Protein 8G3K (pdb70)

Organism: Pyrococcus horikoshii (strain ATCC 700860 / DSM 12428 / JCM 9974 / NBRC 100139 / OT-3) (NCBI:txid70601)

Solvent-accessible surface area: 14200 Å² total; per-residue (Å²): 101,99,31,9,102,88,0,34,31,6,0,71,74,0,25,69,79,0,12,78,2,38,127,94,23,85,141,91,14,63,27,11,0,65,73,0,34,84,0,0,168,82,0,42,30,30,0,42,28,108,32,187,101,157,15,10,37,10,57,47,0,84,54,0,5,35,18,25,93,98,7,52,160,102,207,98,32,57,28,106,30,0,32,47,1,6,65,1,50,65,10,0,132,80,0,46,141,64,0,39,66,0,9,166,107,69,36,46,6,15,38,0,8,0,0,0,19,8,0,10,113,0,0,74,13,0,0,56,5,19,37,76,87,132,137,182,104,44,42,102,95,0,65,40,4,4,92,65,0,12,71,53,0,18,117,1,38,116,40,9,153,37,94,47,0,79,93,2,0,124,93,1,33,63,13,0,126,21,1,2,58,4,6,65,55,49,24,192,37,128,48,5,62,44,107,19,0,18,57,1,0,59,25,0,7,102,3,58,85,78,26,43,203,59,146,152,198,50,127,86,15,88,19,78,3,0,34,3,1,18,92,0,61,58,7,0,116,69,0,8,127,77,0,72,54,0,34,123,135,53,151,29,60,58,37,0,23,7,0,0,39,1,0,3,29,0,0,39,12,0,0,21,0,1,30,71,48,41,103,85,78,91,165,155,200

Foldseek 3Di:
DVLLVVLLVLLVVLLVLLVVLLVVDDPVVNVVSVVVSVLSVQLNVCSNVLNPRHHDDVVLLVVLVVLLVVLVVDVQPPDVSSNSLLVSLVSLVVSLVSLVVSCVVRVPQPVVNSNSVSSSSSSNSVSVRVNRVVVD/DLLVVLLVLLVVLLVLLVVLLVVDDDDVSNVLSVVVSVVSVQLNVCSVVVNPDRHQDVVLLVVLVVLLVVLCVVLDDDDPPDDQDQDPSLNSLVVSLVSLVVSLVSVVVVVVPDPHDVSSNSNSVSSSSSSNSSSSSVNVVVVVVVVVD

Radius of gyration: 20.33 Å; Cα contacts (8 Å, |Δi|>4): 344; chains: 2; bounding box: 38×54×57 Å

Structure (mmCIF, N/CA/C/O backbone):
data_8G3K
#
_entry.id   8G3K
#
_cell.length_a   1.00
_cell.length_b   1.00
_cell.length_c   1.00
_cell.angle_alpha   90.00
_cell.angle_beta   90.00
_cell.angle_gamma   90.00
#
_symmetry.space_group_name_H-M   'P 1'
#
loop_
_entity.id
_entity.type
_entity.pdbx_description
1 polymer 'Cob_adeno_trans domain-containing protein'
2 polymer 'Cryo-EM imaging scaffold subunit B with DARPin - RCG-33'
#
loop_
_atom_site.group_PDB
_atom_site.id
_atom_site.type_symbol
_atom_site.label_atom_id
_atom_site.label_alt_id
_atom_site.label_comp_id
_atom_site.label_asym_id
_atom_site.label_entity_id
_atom_site.label_seq_id
_atom_site.pdbx_PDB_ins_code
_atom_site.Cartn_x
_atom_site.Cartn_y
_atom_site.Cartn_z
_atom_site.occupancy
_atom_site.B_iso_or_equiv
_atom_site.auth_seq_id
_atom_site.auth_comp_id
_atom_site.auth_asym_id
_atom_site.auth_atom_id
_atom_site.pdbx_PDB_model_num
ATOM 1 N N . ASP A 1 24 ? 132.91865 121.53300 159.99999 1.000 52.08546 24 ASP A N 1
ATOM 2 C CA . ASP A 1 24 ? 132.22231 120.25202 160.00004 1.000 50.14804 24 ASP A CA 1
ATOM 3 C C . ASP A 1 24 ? 133.14105 119.12659 159.53368 1.000 46.79369 24 ASP A C 1
ATOM 4 O O . ASP A 1 24 ? 133.08951 118.01696 160.06073 1.000 45.96366 24 ASP A O 1
ATOM 9 N N . ASP A 1 25 ? 133.97552 119.42108 158.53647 1.000 46.35268 25 ASP A N 1
ATOM 10 C CA . ASP A 1 25 ? 134.93020 118.42649 158.04949 1.000 44.95960 25 ASP A CA 1
ATOM 11 C C . ASP A 1 25 ? 135.91447 117.97448 159.12191 1.000 47.21549 25 ASP A C 1
ATOM 12 O O . ASP A 1 25 ? 136.13899 116.75679 159.24214 1.000 42.96467 25 ASP A O 1
ATOM 17 N N . PRO A 1 26 ? 136.54758 118.86162 159.90582 1.000 44.83547 26 PRO A N 1
ATOM 18 C CA . PRO A 1 26 ? 137.39215 118.36034 161.00385 1.000 42.03106 26 PRO A CA 1
ATOM 19 C C . PRO A 1 26 ? 136.62669 117.51027 162.00026 1.000 39.33735 26 PRO A C 1
ATOM 20 O O . PRO A 1 26 ? 137.16590 116.51796 162.50255 1.000 36.12429 26 PRO A O 1
ATOM 24 N N . ILE A 1 27 ? 135.37291 117.86636 162.28814 1.000 37.85384 27 ILE A N 1
ATOM 25 C CA . ILE A 1 27 ? 134.56132 117.07329 163.20824 1.000 36.10930 27 ILE A CA 1
ATOM 26 C C . ILE A 1 27 ? 134.34337 115.67392 162.64802 1.000 38.14748 27 ILE A C 1
ATOM 27 O O . ILE A 1 27 ? 134.48688 114.66995 163.35695 1.000 38.42632 27 ILE A O 1
ATOM 32 N N . ILE A 1 28 ? 133.99992 115.59009 161.36062 1.000 39.19426 28 ILE A N 1
ATOM 33 C CA . ILE A 1 28 ? 133.75927 114.29554 160.73007 1.000 39.36158 28 ILE A CA 1
ATOM 34 C C . ILE A 1 28 ? 135.03016 113.45779 160.72547 1.000 36.68168 28 ILE A C 1
ATOM 35 O O . ILE A 1 28 ? 135.00006 112.25911 161.02665 1.000 36.38208 28 ILE A O 1
ATOM 40 N N . GLU A 1 29 ? 136.16541 114.07042 160.37994 1.000 34.54348 29 GLU A N 1
ATOM 41 C CA . GLU A 1 29 ? 137.41910 113.32403 160.34058 1.000 34.95412 29 GLU A CA 1
ATOM 42 C C . GLU A 1 29 ? 137.81847 112.83133 161.72621 1.000 35.14476 29 GLU A C 1
ATOM 43 O O . GLU A 1 29 ? 138.24748 111.68166 161.88314 1.000 38.79632 29 GLU A O 1
ATOM 49 N N . ALA A 1 30 ? 137.67986 113.68266 162.74590 1.000 29.84650 30 ALA A N 1
ATOM 50 C CA . ALA A 1 30 ? 138.01794 113.26776 164.10206 1.000 26.98387 30 ALA A CA 1
ATOM 51 C C . ALA A 1 30 ? 137.11147 112.14123 164.57877 1.000 27.12055 30 ALA A C 1
ATOM 52 O O . ALA A 1 30 ? 137.58472 111.16783 165.17584 1.000 32.48440 30 ALA A O 1
ATOM 54 N N . ASN A 1 31 ? 135.80513 112.25016 164.32078 1.000 26.75810 31 ASN A N 1
ATOM 55 C CA . ASN A 1 31 ? 134.88515 111.19962 164.74360 1.000 23.88994 31 ASN A CA 1
ATOM 56 C C . ASN A 1 31 ? 135.15766 109.89389 164.00887 1.000 30.51663 31 ASN A C 1
ATOM 57 O O . ASN A 1 31 ? 135.08763 108.81627 164.60831 1.000 27.26536 31 ASN A O 1
ATOM 62 N N . GLY A 1 32 ? 135.47846 109.96671 162.71543 1.000 25.56021 32 GLY A N 1
ATOM 63 C CA . GLY A 1 32 ? 135.82298 108.75987 161.98320 1.000 16.01579 32 GLY A CA 1
ATOM 64 C C . GLY A 1 32 ? 137.09085 108.10742 162.49792 1.000 22.72281 32 GLY A C 1
ATOM 65 O O . GLY A 1 32 ? 137.15854 106.88380 162.63760 1.000 31.36553 32 GLY A O 1
ATOM 66 N N . THR A 1 33 ? 138.11220 108.91508 162.79285 1.000 26.36047 33 THR A N 1
ATOM 67 C CA . THR A 1 33 ? 139.35223 108.36553 163.32949 1.000 23.50800 33 THR A CA 1
ATOM 68 C C . THR A 1 33 ? 139.13259 107.74901 164.70602 1.000 20.88780 33 THR A C 1
ATOM 69 O O . THR A 1 33 ? 139.70509 106.70056 165.01946 1.000 19.99130 33 THR A O 1
ATOM 73 N N . LEU A 1 34 ? 138.30462 108.38132 165.54039 1.000 17.73212 34 LEU A N 1
ATOM 74 C CA . LEU A 1 34 ? 137.99903 107.81334 166.85006 1.000 17.81156 34 LEU A CA 1
ATOM 75 C C . LEU A 1 34 ? 137.19662 106.52292 166.72396 1.000 11.28702 34 LEU A C 1
ATOM 76 O O . LEU A 1 34 ? 137.38720 105.58845 167.51029 1.000 23.50379 34 LEU A O 1
ATOM 81 N N . ASP A 1 35 ? 136.28786 106.45640 165.74791 1.000 19.79443 35 ASP A N 1
ATOM 82 C CA . ASP A 1 35 ? 135.56216 105.21675 165.49164 1.000 23.92184 35 ASP A CA 1
ATOM 83 C C . ASP A 1 35 ? 136.51230 104.10716 165.05736 1.000 19.40568 35 ASP A C 1
ATOM 84 O O . ASP A 1 35 ? 136.39260 102.96192 165.50842 1.000 21.88354 35 ASP A O 1
ATOM 89 N N . GLU A 1 36 ? 137.46959 104.43217 164.18637 1.000 9.38298 36 GLU A N 1
ATOM 90 C CA . GLU A 1 36 ? 138.48241 103.45411 163.80137 1.000 16.86069 36 GLU A CA 1
ATOM 91 C C . GLU A 1 36 ? 139.29689 103.00439 165.00793 1.000 27.37245 36 GLU A C 1
ATOM 92 O O . GLU A 1 36 ? 139.58737 101.81180 165.16335 1.000 28.98258 36 GLU A O 1
ATOM 98 N N . LEU A 1 37 ? 139.67317 103.94979 165.87224 1.000 15.54159 37 LEU A N 1
ATOM 99 C CA . LEU A 1 37 ? 140.46349 103.61860 167.05273 1.000 11.64424 37 LEU A CA 1
ATOM 100 C C . LEU A 1 37 ? 139.70145 102.68434 167.98267 1.000 18.16394 37 LEU A C 1
ATOM 101 O O . LEU A 1 37 ? 140.25367 101.69358 168.47295 1.000 23.95297 37 LEU A O 1
ATOM 106 N N . THR A 1 38 ? 138.42293 102.97657 168.23065 1.000 21.05251 38 THR A N 1
ATOM 107 C CA . THR A 1 38 ? 137.65874 102.12285 169.13298 1.000 19.73790 38 THR A CA 1
ATOM 108 C C . THR A 1 38 ? 137.36877 100.76292 168.50549 1.000 22.85453 38 THR A C 1
ATOM 109 O O . THR A 1 38 ? 137.34583 99.75452 169.21693 1.000 17.96041 38 THR A O 1
ATOM 113 N N . SER A 1 39 ? 137.18768 100.69981 167.18181 1.000 12.61601 39 SER A N 1
ATOM 114 C CA . SER A 1 39 ? 137.02704 99.40329 166.52855 1.000 23.53125 39 SER A CA 1
ATOM 115 C C . SER A 1 39 ? 138.29563 98.56360 166.63774 1.000 19.89888 39 SER A C 1
ATOM 116 O O . SER A 1 39 ? 138.23021 97.35988 166.91794 1.000 26.38067 39 SER A O 1
ATOM 119 N N . PHE A 1 40 ? 139.46138 99.17919 166.42838 1.000 14.85199 40 PHE A N 1
ATOM 120 C CA . PHE A 1 40 ? 140.70957 98.42939 166.52977 1.000 12.82032 40 PHE A CA 1
ATOM 121 C C . PHE A 1 40 ? 140.99653 98.01453 167.96835 1.000 19.65256 40 PHE A C 1
ATOM 122 O O . PHE A 1 40 ? 141.54082 96.93181 168.20743 1.000 29.55502 40 PHE A O 1
ATOM 130 N N . ILE A 1 41 ? 140.63469 98.85451 168.94068 1.000 24.48014 41 ILE A N 1
ATOM 131 C CA . ILE A 1 41 ? 140.77270 98.46391 170.34100 1.000 18.30117 41 ILE A CA 1
ATOM 132 C C . ILE A 1 41 ? 139.83985 97.30246 170.66731 1.000 22.14428 41 ILE A C 1
ATOM 133 O O . ILE A 1 41 ? 140.20974 96.37953 171.40305 1.000 27.33923 41 ILE A O 1
ATOM 138 N N . GLY A 1 42 ? 138.61414 97.33183 170.13829 1.000 21.14938 42 GLY A N 1
ATOM 139 C CA . GLY A 1 42 ? 137.71142 96.21057 170.32476 1.000 15.02340 42 GLY A CA 1
ATOM 140 C C . GLY A 1 42 ? 138.22974 94.93128 169.70353 1.000 24.13145 42 GLY A C 1
ATOM 141 O O . GLY A 1 42 ? 138.00002 93.84187 170.23192 1.000 35.62534 42 GLY A O 1
ATOM 142 N N . GLU A 1 43 ? 138.91933 95.04090 168.56794 1.000 28.22982 43 GLU A N 1
ATOM 143 C CA . GLU A 1 43 ? 139.56554 93.86744 167.98804 1.000 26.74243 43 GLU A CA 1
ATOM 144 C C . GLU A 1 43 ? 140.71259 93.37373 168.86421 1.000 25.83988 43 GLU A C 1
ATOM 145 O O . GLU A 1 43 ? 140.85378 92.16681 169.09108 1.000 35.97928 43 GLU A O 1
ATOM 151 N N . ALA A 1 44 ? 141.53832 94.29274 169.36735 1.000 22.11160 44 ALA A N 1
ATOM 152 C CA . ALA A 1 44 ? 142.73848 93.92468 170.10841 1.000 19.99498 44 ALA A CA 1
ATOM 153 C C . ALA A 1 44 ? 142.45037 93.42700 171.51863 1.000 28.92139 44 ALA A C 1
ATOM 154 O O . ALA A 1 44 ? 143.28142 92.70975 172.08499 1.000 31.25576 44 ALA A O 1
ATOM 156 N N . LYS A 1 45 ? 141.30644 93.79049 172.10124 1.000 28.50164 45 LYS A N 1
ATOM 157 C CA . LYS A 1 45 ? 141.00839 93.37274 173.46673 1.000 24.38665 45 LYS A CA 1
ATOM 158 C C . LYS A 1 45 ? 140.76830 91.87427 173.59182 1.000 29.29163 45 LYS A C 1
ATOM 159 O O . LYS A 1 45 ? 140.79163 91.35425 174.71203 1.000 36.77809 45 LYS A O 1
ATOM 165 N N . HIS A 1 46 ? 140.54649 91.17161 172.48366 1.000 30.78561 46 HIS A N 1
ATOM 166 C CA . HIS A 1 46 ? 140.32928 89.73205 172.51736 1.000 27.29743 46 HIS A CA 1
ATOM 167 C C . HIS A 1 46 ? 141.62826 88.93921 172.54827 1.000 26.66044 46 HIS A C 1
ATOM 168 O O . HIS A 1 46 ? 141.58136 87.70547 172.58446 1.000 35.27153 46 HIS A O 1
ATOM 175 N N . TYR A 1 47 ? 142.77724 89.61104 172.53312 1.000 25.95457 47 TYR A N 1
ATOM 176 C CA . TYR A 1 47 ? 144.07279 88.95338 172.60183 1.000 26.90759 47 TYR A CA 1
ATOM 177 C C . TYR A 1 47 ? 144.79211 89.19553 173.92098 1.000 27.29943 47 TYR A C 1
ATOM 178 O O . TYR A 1 47 ? 145.87275 88.63756 174.13210 1.000 36.23871 47 TYR A O 1
ATOM 187 N N . VAL A 1 48 ? 144.22122 89.99477 174.81565 1.000 35.94895 48 VAL A N 1
ATOM 188 C CA . VAL A 1 48 ? 144.85821 90.33718 176.07696 1.000 35.36786 48 VAL A CA 1
ATOM 189 C C . VAL A 1 48 ? 144.12566 89.62635 177.21230 1.000 35.26172 48 VAL A C 1
ATOM 190 O O . VAL A 1 48 ? 143.08422 88.99995 177.01731 1.000 33.40460 48 VAL A O 1
ATOM 194 N N . ASP A 1 49 ? 144.68917 89.72780 178.41465 1.000 38.60051 49 ASP A N 1
ATOM 195 C CA . ASP A 1 49 ? 144.10187 89.09428 179.58495 1.000 38.51951 49 ASP A CA 1
ATOM 196 C C . ASP A 1 49 ? 142.90399 89.90354 180.08238 1.000 42.61014 49 ASP A C 1
ATOM 197 O O . ASP A 1 49 ? 142.53604 90.93560 179.51546 1.000 42.10030 49 ASP A O 1
ATOM 202 N N . GLU A 1 50 ? 142.28950 89.42511 181.16809 1.000 45.01830 50 GLU A N 1
ATOM 203 C CA . GLU A 1 50 ? 141.05610 90.03452 181.65922 1.000 46.99589 50 GLU A CA 1
ATOM 204 C C . GLU A 1 50 ? 141.28049 91.46581 182.13379 1.000 44.72706 50 GLU A C 1
ATOM 205 O O . GLU A 1 50 ? 140.44657 92.34475 181.88658 1.000 44.92910 50 GLU A O 1
ATOM 211 N N . GLU A 1 51 ? 142.39208 91.71785 182.82879 1.000 42.63089 51 GLU A N 1
ATOM 212 C CA . GLU A 1 51 ? 142.65915 93.06030 183.33834 1.000 42.58576 51 GLU A CA 1
ATOM 213 C C . GLU A 1 51 ? 142.81965 94.05998 182.19857 1.000 42.63864 51 GLU A C 1
ATOM 214 O O . GLU A 1 51 ? 142.16625 95.11228 182.17830 1.000 46.92846 51 GLU A O 1
ATOM 220 N N . MET A 1 52 ? 143.68249 93.74119 181.23077 1.000 40.58138 52 MET A N 1
ATOM 221 C CA . MET A 1 52 ? 143.86003 94.62764 180.08759 1.000 38.59541 52 MET A CA 1
ATOM 222 C C . MET A 1 52 ? 142.59771 94.71059 179.24134 1.000 35.83639 52 MET A C 1
ATOM 223 O O . MET A 1 52 ? 142.32227 95.75941 178.65363 1.000 35.33347 52 MET A O 1
ATOM 228 N N . LYS A 1 53 ? 141.81988 93.62741 179.16798 1.000 32.97454 53 LYS A N 1
ATOM 229 C CA . LYS A 1 53 ? 140.55751 93.67892 178.43650 1.000 35.17891 53 LYS A CA 1
ATOM 230 C C . LYS A 1 53 ? 139.59030 94.66798 179.07545 1.000 33.58713 53 LYS A C 1
ATOM 231 O O . LYS A 1 53 ? 138.94627 95.45784 178.37563 1.000 37.93713 53 LYS A O 1
ATOM 237 N N . GLY A 1 54 ? 139.47827 94.64353 180.40514 1.000 34.48782 54 GLY A N 1
ATOM 238 C CA . GLY A 1 54 ? 138.63497 95.61553 181.08247 1.000 31.64345 54 GLY A CA 1
ATOM 239 C C . GLY A 1 54 ? 139.14403 97.03484 180.92340 1.000 32.10871 54 GLY A C 1
ATOM 240 O O . GLY A 1 54 ? 138.35885 97.97401 180.75291 1.000 37.12595 54 GLY A O 1
ATOM 241 N N . ILE A 1 55 ? 140.46713 97.20932 180.96874 1.000 28.06442 55 ILE A N 1
ATOM 242 C CA . ILE A 1 55 ? 141.05066 98.53064 180.74579 1.000 29.66212 55 ILE A CA 1
ATOM 243 C C . ILE A 1 55 ? 140.68968 99.04125 179.35474 1.000 30.07113 55 ILE A C 1
ATOM 244 O O . ILE A 1 55 ? 140.28443 100.19674 179.18075 1.000 35.10244 55 ILE A O 1
ATOM 249 N N . LEU A 1 56 ? 140.81412 98.17787 178.34474 1.000 21.19506 56 LEU A N 1
ATOM 250 C CA . LEU A 1 56 ? 140.50071 98.57661 176.97732 1.000 26.08896 56 LEU A CA 1
ATOM 251 C C . LEU A 1 56 ? 139.01195 98.84073 176.78777 1.000 24.36978 56 LEU A C 1
ATOM 252 O O . LEU A 1 56 ? 138.63894 99.71399 176.00039 1.000 23.83106 56 LEU A O 1
ATOM 257 N N . GLU A 1 57 ? 138.14816 98.10373 177.48954 1.000 29.92716 57 GLU A N 1
ATOM 258 C CA . GLU A 1 57 ? 136.71565 98.38319 177.41370 1.000 29.10439 57 GLU A CA 1
ATOM 259 C C . GLU A 1 57 ? 136.37831 99.73575 178.03471 1.000 27.30151 57 GLU A C 1
ATOM 260 O O . GLU A 1 57 ? 135.55638 100.48985 177.49399 1.000 30.31330 57 GLU A O 1
ATOM 266 N N . GLU A 1 58 ? 137.00423 100.06384 179.16832 1.000 30.74291 58 GLU A N 1
ATOM 267 C CA . GLU A 1 58 ? 136.82435 101.39556 179.74114 1.000 29.46781 58 GLU A CA 1
ATOM 268 C C . GLU A 1 58 ? 137.33922 102.47017 178.79140 1.000 28.83747 58 GLU A C 1
ATOM 269 O O . GLU A 1 58 ? 136.73492 103.54308 178.66135 1.000 34.43946 58 GLU A O 1
ATOM 275 N N . ILE A 1 59 ? 138.45771 102.19579 178.11774 1.000 21.46773 59 ILE A N 1
ATOM 276 C CA . ILE A 1 59 ? 138.98658 103.13312 177.13171 1.000 21.41744 59 ILE A CA 1
ATOM 277 C C . ILE A 1 59 ? 137.99978 103.31475 175.98457 1.000 25.42390 59 ILE A C 1
ATOM 278 O O . ILE A 1 59 ? 137.81697 104.42499 175.47717 1.000 26.78516 59 ILE A O 1
ATOM 283 N N . GLN A 1 60 ? 137.35376 102.22847 175.55546 1.000 25.96462 60 GLN A N 1
ATOM 284 C CA . GLN A 1 60 ? 136.34790 102.32676 174.50058 1.000 18.99142 60 GLN A CA 1
ATOM 285 C C . GLN A 1 60 ? 135.16499 103.17931 174.93981 1.000 22.31700 60 GLN A C 1
ATOM 286 O O . GLN A 1 60 ? 134.64204 103.98097 174.15639 1.000 27.87701 60 GLN A O 1
ATOM 292 N N . ASN A 1 61 ? 134.72183 103.01267 176.18785 1.000 24.64174 61 ASN A N 1
ATOM 293 C CA . ASN A 1 61 ? 133.64562 103.85909 176.70024 1.000 28.44517 61 ASN A CA 1
ATOM 294 C C . ASN A 1 61 ? 134.06190 105.32774 176.72459 1.000 27.91205 61 ASN A C 1
ATOM 295 O O . ASN A 1 61 ? 133.27507 106.21559 176.36610 1.000 30.98214 61 ASN A O 1
ATOM 300 N N . ASP A 1 62 ? 135.30108 105.60191 177.13744 1.000 21.25699 62 ASP A N 1
ATOM 301 C CA . ASP A 1 62 ? 135.79407 106.97684 177.13163 1.000 20.21928 62 ASP A CA 1
ATOM 302 C C . ASP A 1 62 ? 135.86532 107.53605 175.71474 1.000 25.69197 62 ASP A C 1
ATOM 303 O O . ASP A 1 62 ? 135.57388 108.71570 175.48911 1.000 26.27496 62 ASP A O 1
ATOM 308 N N . ILE A 1 63 ? 136.26429 106.70617 174.74914 1.000 24.95930 63 ILE A N 1
ATOM 309 C CA . ILE A 1 63 ? 136.30128 107.13826 173.35429 1.000 26.12059 63 ILE A CA 1
ATOM 310 C C . ILE A 1 63 ? 134.89508 107.44612 172.86019 1.000 20.33853 63 ILE A C 1
ATOM 311 O O . ILE A 1 63 ? 134.68407 108.38514 172.08568 1.000 22.25285 63 ILE A O 1
ATOM 316 N N . TYR A 1 64 ? 133.91292 106.65560 173.29485 1.000 29.19294 64 TYR A N 1
ATOM 317 C CA . TYR A 1 64 ? 132.52386 106.94319 172.95116 1.000 31.15339 64 TYR A CA 1
ATOM 318 C C . TYR A 1 64 ? 132.08500 108.28733 173.52165 1.000 28.91147 64 TYR A C 1
ATOM 319 O O . TYR A 1 64 ? 131.40171 109.06620 172.84560 1.000 33.92364 64 TYR A O 1
ATOM 328 N N . LYS A 1 65 ? 132.47857 108.57963 174.76368 1.000 27.99707 65 LYS A N 1
ATOM 329 C CA . LYS A 1 65 ? 132.17768 109.88795 175.34482 1.000 30.90157 65 LYS A CA 1
ATOM 330 C C . LYS A 1 65 ? 132.83793 111.01283 174.55147 1.000 30.16287 65 LYS A C 1
ATOM 331 O O . LYS A 1 65 ? 132.22345 112.06027 174.30648 1.000 40.53773 65 LYS A O 1
ATOM 337 N N . ILE A 1 66 ? 134.09538 110.81413 174.15038 1.000 26.36818 66 ILE A N 1
ATOM 338 C CA . ILE A 1 66 ? 134.81363 111.82821 173.38134 1.000 23.87145 66 ILE A CA 1
ATOM 339 C C . ILE A 1 66 ? 134.13270 112.06376 172.03911 1.000 21.10740 66 ILE A C 1
ATOM 340 O O . ILE A 1 66 ? 133.99966 113.20661 171.58607 1.000 23.66710 66 ILE A O 1
ATOM 345 N N . MET A 1 67 ? 133.70994 110.98607 171.37452 1.000 28.33899 67 MET A N 1
ATOM 346 C CA . MET A 1 67 ? 132.99291 111.12005 170.11055 1.000 23.12408 67 MET A CA 1
ATOM 347 C C . MET A 1 67 ? 131.67457 111.85485 170.30325 1.000 31.74784 67 MET A C 1
ATOM 348 O O . MET A 1 67 ? 131.29032 112.68417 169.47100 1.000 29.69977 67 MET A O 1
ATOM 353 N N . GLY A 1 68 ? 130.96264 111.55561 171.39118 1.000 27.90291 68 GLY A N 1
ATOM 354 C CA . GLY A 1 68 ? 129.73087 112.27256 171.67229 1.000 33.01497 68 GLY A CA 1
ATOM 355 C C . GLY A 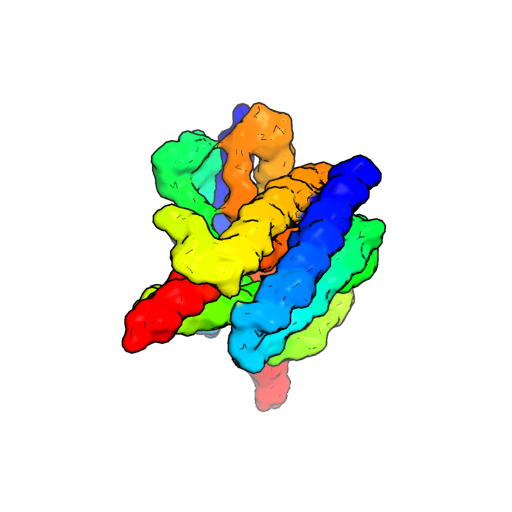1 68 ? 129.95753 113.75863 171.86784 1.000 35.82698 68 GLY A C 1
ATOM 356 O O . GLY A 1 68 ? 129.17332 114.58434 171.39451 1.000 39.13260 68 GLY A O 1
ATOM 357 N N . GLU A 1 69 ? 131.03333 114.11939 172.56998 1.000 39.38010 69 GLU A N 1
ATOM 358 C CA . GLU A 1 69 ? 131.34247 115.53425 172.75873 1.000 36.34177 69 GLU A CA 1
ATOM 359 C C . GLU A 1 69 ? 131.73608 116.20401 171.44593 1.000 37.45368 69 GLU A C 1
ATOM 360 O O . GLU A 1 69 ? 131.27424 117.31069 171.14557 1.000 40.50444 69 GLU A O 1
ATOM 366 N N . ILE A 1 70 ? 132.58759 115.55143 170.65206 1.000 38.10971 70 ILE A N 1
ATOM 367 C CA . ILE A 1 70 ? 133.11072 116.18149 169.44285 1.000 32.44742 70 ILE A CA 1
ATOM 368 C C . ILE A 1 70 ? 132.02052 116.32386 168.38778 1.000 38.64824 70 ILE A C 1
ATOM 369 O O . ILE A 1 70 ? 131.89281 117.37524 167.74893 1.000 41.87815 70 ILE A O 1
ATOM 374 N N . GLY A 1 71 ? 131.21745 115.27739 168.18602 1.000 33.29288 71 GLY A N 1
ATOM 375 C CA . GLY A 1 71 ? 130.14017 115.35273 167.21619 1.000 36.90567 71 GLY A CA 1
ATOM 376 C C . GLY A 1 71 ? 129.07069 116.36127 167.57337 1.000 41.83759 71 GLY A C 1
ATOM 377 O O . GLY A 1 71 ? 128.35190 116.83299 166.68622 1.000 43.60880 71 GLY A O 1
ATOM 378 N N . SER A 1 72 ? 128.94926 116.70418 168.85206 1.000 46.72367 72 SER A N 1
ATOM 379 C CA . SER A 1 72 ? 127.999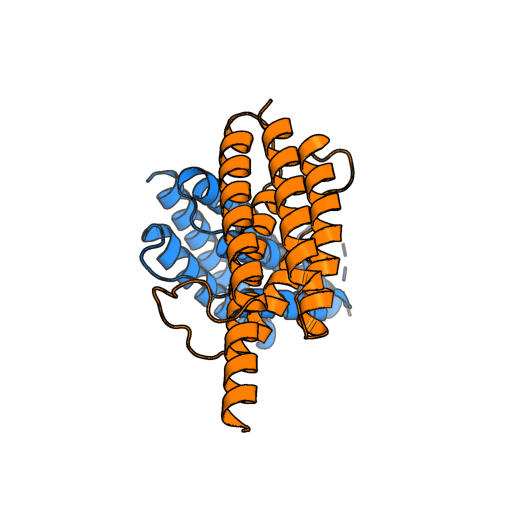96 117.70665 169.31099 1.000 43.53192 72 SER A CA 1
ATOM 380 C C . SER A 1 72 ? 128.62002 119.09235 169.43552 1.000 46.87562 72 SER A C 1
ATOM 381 O O . SER A 1 72 ? 127.93768 120.02031 169.88208 1.000 51.57134 72 SER A O 1
ATOM 384 N N . LYS A 1 73 ? 129.89089 119.24734 169.05511 1.000 48.45638 73 LYS A N 1
ATOM 385 C CA . LYS A 1 73 ? 130.60568 120.52377 169.13783 1.000 49.09745 73 LYS A CA 1
ATOM 386 C C . LYS A 1 73 ? 130.61371 121.07290 170.56291 1.000 47.16253 73 LYS A C 1
ATOM 387 O O . LYS A 1 73 ? 130.51922 122.28154 170.78327 1.000 53.90997 73 LYS A O 1
ATOM 393 N N . GLY A 1 74 ? 130.73349 120.17643 171.54045 1.000 46.26501 74 GLY A N 1
ATOM 394 C CA . GLY A 1 74 ? 130.81216 120.56074 172.93118 1.000 45.11133 74 GLY A CA 1
ATOM 395 C C . GLY A 1 74 ? 129.48255 120.73440 173.63159 1.000 47.31314 74 GLY A C 1
ATOM 396 O O . GLY A 1 74 ? 129.46942 120.95298 174.84971 1.000 52.18157 74 GLY A O 1
ATOM 397 N N . LYS A 1 75 ? 128.36454 120.65176 172.90642 1.000 48.97710 75 LYS A N 1
ATOM 398 C CA . LYS A 1 75 ? 127.05921 120.77174 173.54806 1.000 52.37159 75 LYS A CA 1
ATOM 399 C C . LYS A 1 75 ? 126.81087 119.61734 174.51080 1.000 50.53793 75 LYS A C 1
ATOM 400 O O . LYS A 1 75 ? 126.28430 119.81819 175.61144 1.000 54.74580 75 LYS A O 1
ATOM 406 N N . ILE A 1 76 ? 127.18399 118.40515 174.11653 1.000 52.16098 76 ILE A N 1
ATOM 407 C CA . ILE A 1 76 ? 127.08085 117.23486 174.97955 1.000 50.60622 76 ILE A CA 1
ATOM 408 C C . ILE A 1 76 ? 128.37287 117.10227 175.77286 1.000 49.96879 76 ILE A C 1
ATOM 409 O O . ILE A 1 76 ? 129.46983 117.15614 175.20394 1.000 53.74625 76 ILE A O 1
ATOM 414 N N . GLU A 1 77 ? 128.24548 116.94043 177.08816 1.000 51.09234 77 GLU A N 1
ATOM 415 C CA . GLU A 1 77 ? 129.41814 116.79994 177.94012 1.000 50.58219 77 GLU A CA 1
ATOM 416 C C . GLU A 1 77 ? 130.18830 115.53371 177.58574 1.000 50.57116 77 GLU A C 1
ATOM 417 O O . GLU A 1 77 ? 129.60344 114.46963 177.36641 1.000 53.91545 77 GLU A O 1
ATOM 423 N N . GLY A 1 78 ? 131.50601 115.65481 177.53013 1.000 44.91226 78 GLY A N 1
ATOM 424 C CA . GLY A 1 78 ? 132.38748 114.55850 177.17100 1.000 41.95841 78 GLY A CA 1
ATOM 425 C C . GLY A 1 78 ? 133.02948 113.91878 178.38204 1.000 44.29632 78 GLY A C 1
ATOM 426 O O . GLY A 1 78 ? 132.38751 113.71841 179.41909 1.000 50.74444 78 GLY A O 1
ATOM 427 N N . ILE A 1 79 ? 134.31544 113.59061 178.24889 1.000 40.95048 79 ILE A N 1
ATOM 428 C CA . ILE A 1 79 ? 135.02904 112.95052 179.34499 1.000 39.14066 79 ILE A CA 1
ATOM 429 C C . ILE A 1 79 ? 135.33052 113.96606 180.44116 1.000 37.47262 79 ILE A C 1
ATOM 430 O O . ILE A 1 79 ? 135.30575 115.18547 180.23623 1.000 44.75409 79 ILE A O 1
ATOM 435 N N . SER A 1 80 ? 135.62800 113.44521 181.62407 1.000 34.87487 80 SER A N 1
ATOM 436 C CA . SER A 1 80 ? 135.98325 114.24809 182.78120 1.000 33.40819 80 SER A CA 1
ATOM 437 C C . SER A 1 80 ? 137.47004 114.10533 183.07799 1.000 33.73105 80 SER A C 1
ATOM 438 O O . SER A 1 80 ? 138.16462 113.25016 182.52284 1.000 39.57797 80 SER A O 1
ATOM 441 N N . GLU A 1 81 ? 137.95540 114.97021 183.96984 1.000 36.50478 81 GLU A N 1
ATOM 442 C CA . GLU A 1 81 ? 139.34843 114.90832 184.39231 1.000 35.88570 81 GLU A CA 1
ATOM 443 C C . GLU A 1 81 ? 139.65474 113.64133 185.18058 1.000 34.60732 81 GLU A C 1
ATOM 444 O O . GLU A 1 81 ? 140.82273 113.24371 185.26642 1.000 34.29791 81 GLU A O 1
ATOM 450 N N . GLU A 1 82 ? 138.63193 112.99988 185.75156 1.000 31.97919 82 GLU A N 1
ATOM 451 C CA . GLU A 1 82 ? 138.84543 111.75200 186.47678 1.000 33.48232 82 GLU A CA 1
ATOM 452 C C . GLU A 1 82 ? 139.33068 110.64780 185.54592 1.000 40.10888 82 GLU A C 1
ATOM 453 O O . GLU A 1 82 ? 140.15792 109.81758 185.93641 1.000 42.60329 82 GLU A O 1
ATOM 459 N N . ARG A 1 83 ? 138.82420 110.61700 184.31084 1.000 33.33008 83 ARG A N 1
ATOM 460 C CA . ARG A 1 83 ? 139.30386 109.63464 183.34266 1.000 27.12415 83 ARG A CA 1
ATOM 461 C C . ARG A 1 83 ? 140.77006 109.86996 182.99988 1.000 31.86032 83 ARG A C 1
ATOM 462 O O . ARG A 1 83 ? 141.54329 108.91610 182.84472 1.000 41.27085 83 ARG A O 1
ATOM 470 N N . ILE A 1 84 ? 141.17077 111.13576 182.87425 1.000 32.25063 84 ILE A N 1
ATOM 471 C CA . ILE A 1 84 ? 142.57239 111.44696 182.61682 1.000 34.12167 84 ILE A CA 1
ATOM 472 C C . ILE A 1 84 ? 143.43662 111.03518 183.80266 1.000 32.34984 84 ILE A C 1
ATOM 473 O O . ILE A 1 84 ? 144.55201 110.53086 183.62876 1.000 33.10464 84 ILE A O 1
ATOM 478 N N . LYS A 1 85 ? 142.93846 111.23817 185.02522 1.000 31.56347 85 LYS A N 1
ATOM 479 C CA . LYS A 1 85 ? 143.66848 110.77523 186.20273 1.000 30.24091 85 LYS A CA 1
ATOM 480 C C . LYS A 1 85 ? 143.79886 109.25581 186.20854 1.000 33.05439 85 LYS A C 1
ATOM 481 O O . LYS A 1 85 ? 144.83892 108.71473 186.59794 1.000 34.20524 85 LYS A O 1
ATOM 487 N N . TRP A 1 86 ? 142.74182 108.55386 185.79668 1.000 31.76568 86 TRP A N 1
ATOM 488 C CA . TRP A 1 86 ? 142.78835 107.09748 185.69261 1.000 30.20757 86 TRP A CA 1
ATOM 489 C C . TRP A 1 86 ? 143.84181 106.64838 184.68350 1.000 31.92825 86 TRP A C 1
ATOM 490 O O . TRP A 1 86 ? 144.62475 105.72507 184.95247 1.000 36.42488 86 TRP A O 1
ATOM 501 N N . LEU A 1 87 ? 143.88472 107.30458 183.52099 1.000 26.20787 87 LEU A N 1
ATOM 502 C CA . LEU A 1 87 ? 144.91498 107.00031 182.53167 1.000 24.14866 87 LEU A CA 1
ATOM 503 C C . LEU A 1 87 ? 146.30888 107.26656 183.08413 1.000 28.80514 87 LEU A C 1
ATOM 504 O O . LEU A 1 87 ? 147.23352 106.47720 182.86150 1.000 34.81675 87 LEU A O 1
ATOM 509 N N . ALA A 1 88 ? 146.48153 108.38425 183.79397 1.000 31.10242 88 ALA A N 1
ATOM 510 C CA . ALA A 1 88 ? 147.78275 108.70586 184.37049 1.000 27.12533 88 ALA A CA 1
ATOM 511 C C . ALA A 1 88 ? 148.20136 107.66571 185.40014 1.000 30.55082 88 ALA A C 1
ATOM 512 O O . ALA A 1 88 ? 149.37416 107.28257 185.46464 1.000 31.28962 88 ALA A O 1
ATOM 514 N N . GLY A 1 89 ? 147.25726 107.20537 186.22093 1.000 33.33233 89 GLY A N 1
ATOM 515 C CA . GLY A 1 89 ? 147.57037 106.16158 187.18193 1.000 32.27887 89 GLY A CA 1
ATOM 516 C C . GLY A 1 89 ? 147.98000 104.86348 186.51512 1.000 38.48633 89 GLY A C 1
ATOM 517 O O . GLY A 1 89 ? 148.91987 104.19673 186.95673 1.000 39.87239 89 GLY A O 1
ATOM 518 N N . LEU A 1 90 ? 147.28348 104.48889 185.43793 1.000 34.82694 90 LEU A N 1
ATOM 519 C CA . LEU A 1 90 ? 147.67957 103.29865 184.68854 1.000 32.66085 90 LEU A CA 1
ATOM 520 C C . LEU A 1 90 ? 149.07107 103.46117 184.08805 1.000 34.58901 90 LEU A C 1
ATOM 521 O O . LEU A 1 90 ? 149.87594 102.52066 184.09731 1.000 39.59274 90 LEU A O 1
ATOM 526 N N . ILE A 1 91 ? 149.36751 104.64782 183.55431 1.000 31.02548 91 ILE A N 1
ATOM 527 C CA . ILE A 1 91 ? 150.68377 104.90408 182.97638 1.000 31.26411 91 ILE A CA 1
ATOM 528 C C . ILE A 1 91 ? 151.76485 104.79571 184.04310 1.000 38.73640 91 ILE A C 1
ATOM 529 O O . ILE A 1 91 ? 152.83027 104.21328 183.81128 1.000 40.94613 91 ILE A O 1
ATOM 534 N N . GLU A 1 92 ? 151.51001 105.35480 185.22731 1.000 44.77741 92 GLU A N 1
ATOM 535 C CA . GLU A 1 92 ? 152.47709 105.25452 186.31560 1.000 44.09639 92 GLU A CA 1
ATOM 536 C C . GLU A 1 92 ? 152.67695 103.80710 186.74565 1.000 44.94635 92 GLU A C 1
ATOM 537 O O . GLU A 1 92 ? 153.80809 103.37954 187.00389 1.000 48.97439 92 GLU A O 1
ATOM 543 N N . ARG A 1 93 ? 151.58897 103.03752 186.83180 1.000 45.70117 93 ARG A N 1
ATOM 544 C CA . ARG A 1 93 ? 151.70389 101.64463 187.25150 1.000 45.17783 93 ARG A CA 1
ATOM 545 C C . ARG A 1 93 ? 152.49248 100.81828 186.24241 1.000 49.08364 93 ARG A C 1
ATOM 546 O O . ARG A 1 93 ? 153.33534 99.99998 186.62808 1.000 53.56284 93 ARG A O 1
ATOM 554 N N . TYR A 1 94 ? 152.23903 101.01474 184.94939 1.000 45.26418 94 TYR A N 1
ATOM 555 C CA . TYR A 1 94 ? 152.89909 100.21611 183.92490 1.000 42.92462 94 TYR A CA 1
ATOM 556 C C . TYR A 1 94 ? 154.26487 100.75460 183.51482 1.000 47.03660 94 TYR A C 1
ATOM 557 O O . TYR A 1 94 ? 155.00037 100.05202 182.81396 1.000 48.78117 94 TYR A O 1
ATOM 566 N N . SER A 1 95 ? 154.62708 101.97015 183.93152 1.000 47.49149 95 SER A N 1
ATOM 567 C CA . SER A 1 95 ? 155.92789 102.51718 183.55967 1.000 45.33022 95 SER A CA 1
ATOM 568 C C . SER A 1 95 ? 157.06042 101.85179 184.32852 1.000 50.93610 95 SER A C 1
ATOM 569 O O . SER A 1 95 ? 158.19793 101.81745 183.84603 1.000 49.70847 95 SER A O 1
ATOM 572 N N . GLU A 1 96 ? 156.77377 101.32992 185.52276 1.000 56.42218 96 GLU A N 1
ATOM 573 C CA . GLU A 1 96 ? 157.80385 100.65431 186.30412 1.000 55.67357 96 GLU A CA 1
ATOM 574 C C . GLU A 1 96 ? 158.29423 99.39522 185.60103 1.000 59.15533 96 GLU A C 1
ATOM 575 O O . GLU A 1 96 ? 159.49085 99.08449 185.62914 1.000 61.12513 96 GLU A O 1
ATOM 581 N N . MET A 1 97 ? 157.38666 98.65913 184.96818 1.000 55.79848 97 MET A N 1
ATOM 582 C CA . MET A 1 97 ? 157.73414 97.41456 184.29236 1.000 55.88155 97 MET A CA 1
ATOM 583 C C . MET A 1 97 ? 158.57608 97.66399 183.04344 1.000 55.09547 97 MET A C 1
ATOM 584 O O . MET A 1 97 ? 158.79844 98.80766 182.64673 1.000 55.28872 97 MET A O 1
ATOM 589 N N . LEU A 1 105 ? 161.59858 96.66067 167.63792 1.000 40.12843 104 LEU A N 1
ATOM 590 C CA . LEU A 1 105 ? 160.65703 96.65658 166.52443 1.000 41.38689 104 LEU A CA 1
ATOM 591 C C . LEU A 1 105 ? 159.23376 96.41632 167.01134 1.000 42.03492 104 LEU A C 1
ATOM 592 O O . LEU A 1 105 ? 159.00700 95.57668 167.88260 1.000 44.36051 104 LEU A O 1
ATOM 597 N N . PRO A 1 106 ? 158.27859 97.16165 166.45746 1.000 37.03399 105 PRO A N 1
ATOM 598 C CA . PRO A 1 106 ? 156.87460 96.94816 166.82621 1.000 30.67790 105 PRO A CA 1
ATOM 599 C C . PRO A 1 106 ? 156.42231 95.53875 166.47690 1.000 36.33207 105 PRO A C 1
ATOM 600 O O . PRO A 1 106 ? 156.81960 94.97180 165.45716 1.000 41.59578 105 PRO A O 1
ATOM 604 N N . GLY A 1 107 ? 155.58340 94.97451 167.33895 1.000 37.35767 106 GLY A N 1
ATOM 605 C CA . GLY A 1 107 ? 155.03752 93.65571 167.09623 1.000 32.58149 106 GLY A CA 1
ATOM 606 C C . GLY A 1 107 ? 155.94676 92.52024 167.51491 1.000 30.01284 106 GLY A C 1
ATOM 607 O O . GLY A 1 107 ? 156.15292 91.57412 166.74989 1.000 38.59485 106 GLY A O 1
ATOM 608 N N . GLY A 1 108 ? 156.50116 92.60311 168.72636 1.000 38.58539 107 GLY A N 1
ATOM 60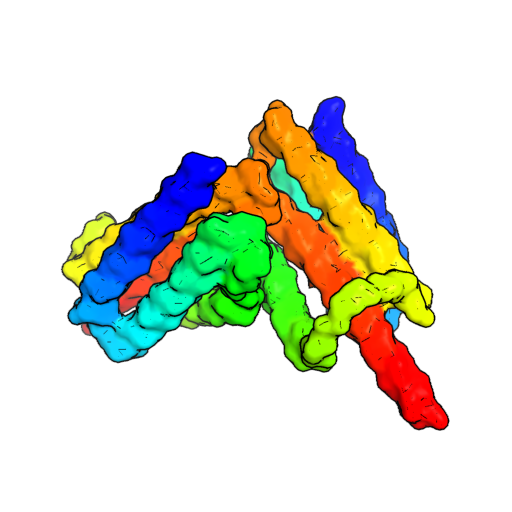9 C CA . GLY A 1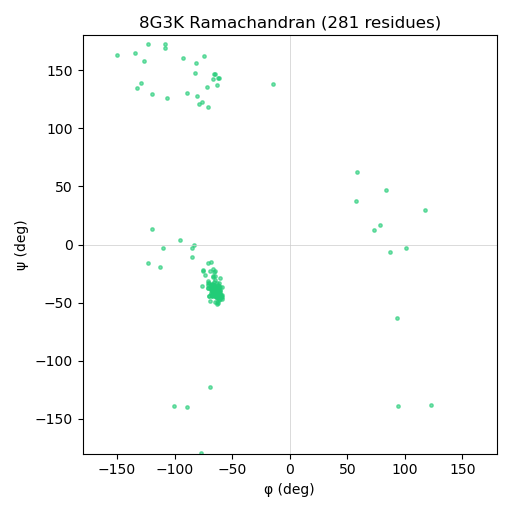 108 ? 157.27075 91.48620 169.24983 1.000 31.03618 107 GLY A CA 1
ATOM 610 C C . GLY A 1 108 ? 156.43614 90.22703 169.37274 1.000 34.83794 107 GLY A C 1
ATOM 611 O O . GLY A 1 108 ? 156.90472 89.12548 169.07634 1.000 39.92970 107 GLY A O 1
ATOM 612 N N . THR A 1 109 ? 155.19214 90.37412 169.81386 1.000 37.94584 108 THR A N 1
ATOM 613 C CA . THR A 1 109 ? 154.19388 89.31838 169.79093 1.000 34.24026 108 THR A CA 1
ATOM 614 C C . THR A 1 109 ? 152.98470 89.80327 169.00100 1.000 32.25172 108 THR A C 1
ATOM 615 O O . THR A 1 109 ? 152.89914 90.96917 168.60765 1.000 37.55578 108 THR A O 1
ATOM 619 N N . LEU A 1 110 ? 152.04400 88.88742 168.76014 1.000 31.33781 109 LEU A N 1
ATOM 620 C CA . LEU A 1 110 ? 150.83615 89.25024 168.02425 1.000 32.21790 109 LEU A CA 1
ATOM 621 C C . LEU A 1 110 ? 149.99997 90.26433 168.79736 1.000 38.58458 109 LEU A C 1
ATOM 622 O O . LEU A 1 110 ? 149.51455 91.24916 168.22530 1.000 42.54497 109 LEU A O 1
ATOM 627 N N . GLU A 1 111 ? 149.82686 90.04145 170.10225 1.000 35.64746 110 GLU A N 1
ATOM 628 C CA . GLU A 1 111 ? 149.07361 90.97946 170.92892 1.000 33.01839 110 GLU A CA 1
ATOM 629 C C . GLU A 1 111 ? 149.77518 92.32902 171.00023 1.000 34.64914 110 GLU A C 1
ATOM 630 O O . GLU A 1 111 ? 149.12676 93.38457 170.96649 1.000 40.45416 110 GLU A O 1
ATOM 636 N N . SER A 1 112 ? 151.10498 92.31162 171.10151 1.000 32.82637 111 SER A N 1
ATOM 637 C CA . SER A 1 112 ? 151.86754 93.55262 171.07241 1.000 27.89102 111 SER A CA 1
ATOM 638 C C . SER A 1 112 ? 151.69621 94.26779 169.73972 1.000 30.14150 111 SER A C 1
ATOM 639 O O . SER A 1 112 ? 151.63163 95.49983 169.69428 1.000 36.41370 111 SER A O 1
ATOM 642 N N . ALA A 1 113 ? 151.62557 93.51103 168.64161 1.000 27.56995 112 ALA A N 1
ATOM 643 C CA . ALA A 1 113 ? 151.37631 94.11909 167.33807 1.000 30.34041 112 ALA A CA 1
ATOM 644 C C . ALA A 1 113 ? 150.00358 94.77928 167.28883 1.000 30.91906 112 ALA A C 1
ATOM 645 O O . ALA A 1 113 ? 149.85569 95.88596 166.75276 1.000 31.70622 112 ALA A O 1
ATOM 647 N N . LYS A 1 114 ? 148.98536 94.11129 167.83964 1.000 29.62439 113 LYS A N 1
ATOM 648 C CA . LYS A 1 114 ? 147.65309 94.70747 167.88972 1.000 18.84837 113 LYS A CA 1
ATOM 649 C C . LYS A 1 114 ? 147.66577 96.00528 168.68718 1.000 23.46540 113 LYS A C 1
ATOM 650 O O . LYS A 1 114 ? 147.08716 97.01667 168.26358 1.000 28.63669 113 LYS A O 1
ATOM 656 N N . LEU A 1 115 ? 148.33625 95.99795 169.84112 1.000 26.41225 114 LEU A N 1
ATOM 657 C CA . LEU A 1 115 ? 148.40811 97.20630 170.65446 1.000 17.46092 114 LEU A CA 1
ATOM 658 C C . LEU A 1 115 ? 149.20496 98.30965 169.96728 1.000 20.92333 114 LEU A C 1
ATOM 659 O O . LEU A 1 115 ? 148.87738 99.48714 170.12231 1.000 31.38549 114 LEU A O 1
ATOM 664 N N . ASP A 1 116 ? 150.24335 97.95923 169.20470 1.000 20.16334 115 ASP A N 1
ATOM 665 C CA . ASP A 1 116 ? 150.99949 98.97245 168.47108 1.000 18.05746 115 ASP A CA 1
ATOM 666 C C . ASP A 1 116 ? 150.16430 99.59704 167.35787 1.000 20.85381 115 ASP A C 1
ATOM 667 O O . ASP A 1 116 ? 150.24602 100.80921 167.11538 1.000 22.73941 115 ASP A O 1
ATOM 672 N N . VAL A 1 117 ? 149.36565 98.78530 166.66092 1.000 15.10184 116 VAL A N 1
ATOM 673 C CA . VAL A 1 117 ? 148.45075 99.33412 165.66174 1.000 19.46346 116 VAL A CA 1
ATOM 674 C C . VAL A 1 117 ? 147.45806 100.28196 166.32327 1.000 19.39250 116 VAL A C 1
ATOM 675 O O . VAL A 1 117 ? 147.19259 101.38723 165.82290 1.000 22.90478 116 VAL A O 1
ATOM 679 N N . CYS A 1 118 ? 146.90557 99.86963 167.46757 1.000 22.94788 117 CYS A N 1
ATOM 680 C CA . CYS A 1 118 ? 145.99997 100.74407 168.20520 1.000 22.74739 117 CYS A CA 1
ATOM 681 C C . CYS A 1 118 ? 146.69976 102.02835 168.63466 1.000 13.07556 117 CYS A C 1
ATOM 682 O O . CYS A 1 118 ? 146.09147 103.10074 168.63393 1.000 26.91255 117 CYS A O 1
ATOM 685 N N . ARG A 1 119 ? 147.98017 101.93839 169.00057 1.000 14.41479 118 ARG A N 1
ATOM 686 C CA . ARG A 1 119 ? 148.73703 103.12146 169.40124 1.000 17.33883 118 ARG A CA 1
ATOM 687 C C . ARG A 1 119 ? 148.91944 104.09330 168.24116 1.000 17.77417 118 ARG A C 1
ATOM 688 O O . ARG A 1 119 ? 148.77668 105.30942 168.41505 1.000 25.57900 118 ARG A O 1
ATOM 696 N N . THR A 1 120 ? 149.24960 103.58027 167.05421 1.000 18.12521 119 THR A N 1
ATOM 697 C CA . THR A 1 120 ? 149.39187 104.45998 165.89521 1.000 25.18519 119 THR A CA 1
ATOM 698 C C . THR A 1 120 ? 148.06653 105.13156 165.55330 1.000 18.93510 119 THR A C 1
ATOM 699 O O . THR A 1 120 ? 148.02252 106.33189 165.24047 1.000 25.92217 119 THR A O 1
ATOM 703 N N . ILE A 1 121 ? 146.97018 104.37415 165.61801 1.000 21.30160 120 ILE A N 1
ATOM 704 C CA . ILE A 1 121 ? 145.66774 104.97295 165.34796 1.000 22.39404 120 ILE A CA 1
ATOM 705 C C . ILE A 1 121 ? 145.30426 105.99115 166.42412 1.000 18.81567 120 ILE A C 1
ATOM 706 O O . ILE A 1 121 ? 144.66900 107.01001 166.13293 1.000 24.56958 120 ILE A O 1
ATOM 711 N N . ALA A 1 122 ? 145.70271 105.74489 167.67407 1.000 18.74392 121 ALA A N 1
ATOM 712 C CA . ALA A 1 122 ? 145.47179 106.71597 168.73795 1.000 14.24498 121 ALA A CA 1
ATOM 713 C C . ALA A 1 122 ? 146.25316 107.99963 168.49296 1.000 19.48754 121 ALA A C 1
ATOM 714 O O . ALA A 1 122 ? 145.75966 109.09552 168.77102 1.000 24.88549 121 ALA A O 1
ATOM 716 N N . ARG A 1 123 ? 147.48228 107.88315 167.98812 1.000 20.34018 122 ARG A N 1
ATOM 717 C CA . ARG A 1 123 ? 148.25055 109.07509 167.63460 1.000 24.40089 122 ARG A CA 1
ATOM 718 C C . ARG A 1 123 ? 147.56711 109.86068 166.51975 1.000 24.72007 122 ARG A C 1
ATOM 719 O O . ARG A 1 123 ? 147.49241 111.09766 166.56851 1.000 32.49850 122 ARG A O 1
ATOM 727 N N . ARG A 1 124 ? 147.05773 109.15741 165.50564 1.000 21.92098 123 ARG A N 1
ATOM 728 C CA . ARG A 1 124 ? 146.33419 109.84146 164.43564 1.000 24.25307 123 ARG A CA 1
ATOM 729 C C . ARG A 1 124 ? 145.07404 110.52440 164.96600 1.000 23.25729 123 ARG A C 1
ATOM 730 O O . ARG A 1 124 ? 144.75162 111.65312 164.56971 1.000 22.80298 123 ARG A O 1
ATOM 738 N N . ALA A 1 125 ? 144.35184 109.85543 165.86798 1.000 17.70670 124 ALA A N 1
ATOM 739 C CA . ALA A 1 125 ? 143.16640 110.45605 166.47178 1.000 24.61277 124 ALA A CA 1
ATOM 740 C C . ALA A 1 125 ? 143.53227 111.67103 167.31172 1.000 25.41061 124 ALA A C 1
ATOM 741 O O . ALA A 1 125 ? 142.78443 112.65283 167.35606 1.000 30.72012 124 ALA A O 1
ATOM 743 N N . GLU A 1 126 ? 144.67367 111.61395 167.99789 1.000 28.98505 125 GLU A N 1
ATOM 744 C CA . GLU A 1 126 ? 145.15634 112.76747 168.74568 1.000 21.78029 125 GLU A CA 1
ATOM 745 C C . GLU A 1 126 ? 145.42000 113.94509 167.81823 1.000 23.42843 125 GLU A C 1
ATOM 746 O O . GLU A 1 126 ? 145.06817 115.08611 168.13642 1.000 31.92297 125 GLU A O 1
ATOM 752 N N . ARG A 1 127 ? 146.02865 113.68454 166.65848 1.000 27.70464 126 ARG A N 1
ATOM 753 C CA . ARG A 1 127 ? 146.24539 114.75614 165.68739 1.000 26.86986 126 ARG A CA 1
ATOM 754 C C . ARG A 1 127 ? 144.92245 115.33647 165.19181 1.000 29.13526 126 ARG A C 1
ATOM 755 O O . ARG A 1 127 ? 144.77341 116.56100 165.07664 1.000 36.83664 126 ARG A O 1
ATOM 763 N N . LYS A 1 128 ? 143.94728 114.47212 164.89900 1.000 30.33934 127 LYS A N 1
ATOM 764 C CA . LYS A 1 128 ? 142.65028 114.95576 164.42656 1.000 21.60972 127 LYS A CA 1
ATOM 765 C C . LYS A 1 128 ? 141.94251 115.78919 165.49136 1.000 29.02840 127 LYS A C 1
ATOM 766 O O . LYS A 1 128 ? 141.33934 116.82531 165.18367 1.000 34.28469 127 LYS A O 1
ATOM 772 N 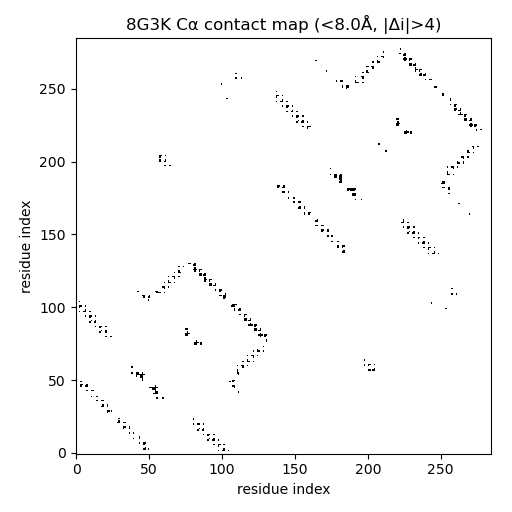N . VAL A 1 129 ? 142.00003 115.34975 166.74845 1.000 31.21297 128 VAL A N 1
ATOM 773 C CA . VAL A 1 129 ? 141.35525 116.08791 167.82874 1.000 27.04598 128 VAL A CA 1
ATOM 774 C C . VAL A 1 129 ? 142.07123 117.40995 168.07781 1.000 30.58449 128 VAL A C 1
ATOM 775 O O . VAL A 1 129 ? 141.43810 118.41809 168.40743 1.000 36.87187 128 VAL A O 1
ATOM 779 N N . ALA A 1 130 ? 143.39731 117.43270 167.92425 1.000 31.51566 129 ALA A N 1
ATOM 780 C CA . ALA A 1 130 ? 144.12370 118.69499 168.01134 1.000 31.99827 129 ALA A CA 1
ATOM 781 C C . ALA A 1 130 ? 143.68725 119.65182 166.91069 1.000 31.98505 129 ALA A C 1
ATOM 782 O O . ALA A 1 130 ? 143.55615 120.85953 167.14186 1.000 38.83330 129 ALA A O 1
ATOM 784 N N . THR A 1 131 ? 143.46423 119.12971 165.70260 1.000 37.38328 130 THR A N 1
ATOM 785 C CA . THR A 1 131 ? 142.93164 119.96423 164.62881 1.000 37.87472 130 THR A CA 1
ATOM 786 C C . THR A 1 131 ? 141.54999 120.50444 164.98428 1.000 38.11975 130 THR A C 1
ATOM 787 O O . THR A 1 131 ? 141.25226 121.68037 164.74360 1.000 39.78527 130 THR A O 1
ATOM 791 N N . VAL A 1 132 ? 140.69461 119.65757 165.56041 1.000 34.93480 131 VAL A N 1
ATOM 792 C CA . VAL A 1 132 ? 139.35407 120.09455 165.95110 1.000 34.09133 131 VAL A CA 1
ATOM 793 C C . VAL A 1 132 ? 139.43047 121.18252 167.01731 1.000 40.11246 131 VAL A C 1
ATOM 794 O O . VAL A 1 132 ? 138.67789 122.16406 166.98097 1.000 41.92849 131 VAL A O 1
ATOM 798 N N . LEU A 1 133 ? 140.33944 121.02528 167.98158 1.000 40.15897 132 LEU A N 1
ATOM 799 C CA . LEU A 1 133 ? 140.46797 121.99871 169.06136 1.000 34.44808 132 LEU A CA 1
ATOM 800 C C . LEU A 1 133 ? 140.87435 123.36734 168.53000 1.000 39.39657 132 LEU A C 1
ATOM 801 O O . LEU A 1 133 ? 140.37719 124.39645 169.00003 1.000 42.85307 132 LEU A O 1
ATOM 806 N N . ARG A 1 134 ? 141.78540 123.40071 167.55665 1.000 44.79722 133 ARG A N 1
ATOM 807 C CA . ARG A 1 134 ? 142.16370 124.66942 166.94403 1.000 41.80204 133 ARG A CA 1
ATOM 808 C C . ARG A 1 134 ? 140.98244 125.31012 166.22486 1.000 45.02341 133 ARG A C 1
ATOM 809 O O . ARG A 1 134 ? 140.78963 126.52946 166.29388 1.000 52.65107 133 ARG A O 1
ATOM 817 N N . GLU A 1 135 ? 140.17806 124.50217 165.53238 1.000 46.88821 134 GLU A N 1
ATOM 818 C CA . GLU A 1 135 ? 139.10681 125.03987 164.70126 1.000 45.33139 134 GLU A CA 1
ATOM 819 C C . GLU A 1 135 ? 137.90777 125.49579 165.52658 1.000 46.82265 134 GLU A C 1
ATOM 820 O O . GLU A 1 135 ? 137.25838 126.48839 165.17978 1.000 50.97344 134 GLU A O 1
ATOM 826 N N . PHE A 1 136 ? 137.59241 124.78941 166.61446 1.000 44.32336 135 PHE A N 1
ATOM 827 C CA . PHE A 1 136 ? 136.37456 125.04988 167.36838 1.000 41.36696 135 PHE A CA 1
ATOM 828 C C . PHE A 1 136 ? 136.59169 125.36289 168.84075 1.000 42.49149 135 PHE A C 1
ATOM 829 O O . PHE A 1 136 ? 135.66966 125.88246 169.47818 1.000 49.39338 135 PHE A O 1
ATOM 837 N N . GLY A 1 137 ? 137.76198 125.06731 169.39913 1.000 39.07126 136 GLY A N 1
ATOM 838 C CA . GLY A 1 137 ? 137.99881 125.31889 170.80516 1.000 42.34064 136 GLY A CA 1
ATOM 839 C C . GLY A 1 137 ? 137.40617 124.30106 171.75073 1.000 43.36521 136 GLY A C 1
ATOM 840 O O . GLY A 1 137 ? 137.27826 124.59135 172.94531 1.000 45.39185 136 GLY A O 1
ATOM 841 N N . ILE A 1 138 ? 137.03754 123.12098 171.25999 1.000 43.13387 137 ILE A N 1
ATOM 842 C CA . ILE A 1 138 ? 136.45258 122.06436 172.07608 1.000 47.90061 137 ILE A CA 1
ATOM 843 C C . ILE A 1 138 ? 137.35710 120.84211 171.99933 1.000 42.87420 137 ILE A C 1
ATOM 844 O O . ILE A 1 138 ? 137.74102 120.41585 170.90394 1.000 40.85794 137 ILE A O 1
ATOM 849 N N . GLY A 1 139 ? 137.70788 120.29150 173.15978 1.000 36.26910 138 GLY A N 1
ATOM 850 C CA . GLY A 1 139 ? 138.42873 119.03517 173.20233 1.000 34.20370 138 GLY A CA 1
ATOM 851 C C . GLY A 1 139 ? 139.81462 119.08706 173.81138 1.000 28.62063 138 GLY A C 1
ATOM 852 O O . GLY A 1 139 ? 140.68645 118.30412 173.42335 1.000 41.56910 138 GLY A O 1
ATOM 853 N N . THR A 1 140 ? 140.04127 119.99998 174.75899 1.000 25.68396 139 THR A N 1
ATOM 854 C CA . THR A 1 140 ? 141.32163 120.02023 175.46091 1.000 29.22610 139 THR A CA 1
ATOM 855 C C . THR A 1 140 ? 141.50473 118.75224 176.28549 1.000 26.79721 139 THR A C 1
ATOM 856 O O . THR A 1 140 ? 142.54119 118.07860 176.19598 1.000 30.81089 139 THR A O 1
ATOM 860 N N . LEU A 1 141 ? 140.49239 118.40427 177.08370 1.000 23.85223 140 LEU A N 1
ATOM 861 C CA . LEU A 1 141 ? 140.54880 117.17564 177.86648 1.000 29.03014 140 LEU A CA 1
ATOM 862 C C . LEU A 1 141 ? 140.63672 115.95696 176.96013 1.000 23.51120 140 LEU A C 1
ATOM 863 O O . LEU A 1 141 ? 141.33146 114.98762 177.27943 1.000 30.58373 140 LEU A O 1
ATOM 868 N N . ALA A 1 142 ? 139.94312 115.99108 175.81994 1.000 25.63999 141 ALA A N 1
ATOM 869 C CA . ALA A 1 142 ? 140.03055 114.88979 174.86682 1.000 26.83685 141 ALA A CA 1
ATOM 870 C C . ALA A 1 142 ? 141.44259 114.74734 174.31000 1.000 25.36106 141 ALA A C 1
ATOM 871 O O . ALA A 1 142 ? 141.94723 113.62971 174.16085 1.000 32.19347 141 ALA A O 1
ATOM 873 N N . ALA A 1 143 ? 142.09686 115.86803 173.99495 1.000 18.00491 142 ALA A N 1
ATOM 874 C CA . ALA A 1 143 ? 143.46425 115.80572 173.48601 1.000 20.63625 142 ALA A CA 1
ATOM 875 C C . ALA A 1 143 ? 144.42215 115.25637 174.53683 1.000 24.09431 142 ALA A C 1
ATOM 876 O O . ALA A 1 143 ? 145.29121 114.42713 174.22795 1.000 29.30524 142 ALA A O 1
ATOM 878 N N . ILE A 1 144 ? 144.27660 115.70606 175.78658 1.000 18.63767 143 ILE A N 1
ATOM 879 C CA . ILE A 1 144 ? 145.11465 115.18296 176.86362 1.000 24.57787 143 ILE A CA 1
ATOM 880 C C . ILE A 1 144 ? 144.88458 113.68660 177.03252 1.000 22.07778 143 ILE A C 1
ATOM 881 O O . ILE A 1 144 ? 145.83577 112.90314 177.18111 1.000 32.12300 143 ILE A O 1
ATOM 886 N N . TYR A 1 145 ? 143.61675 113.26758 176.99975 1.000 20.13697 144 TYR A N 1
ATOM 887 C CA . TYR A 1 145 ? 143.28770 111.85530 177.13184 1.000 27.10949 144 TYR A CA 1
ATOM 888 C C . TYR A 1 145 ? 143.89278 111.04036 176.00017 1.000 22.22247 144 TYR A C 1
ATOM 889 O O . TYR A 1 145 ? 144.36889 109.92847 176.22355 1.000 22.56228 144 TYR A O 1
ATOM 898 N N . LEU A 1 146 ? 143.86970 111.56560 174.77517 1.000 13.89111 145 LEU A N 1
ATOM 899 C CA . LEU A 1 146 ? 144.39674 110.80155 173.64841 1.000 21.91173 145 LEU A CA 1
ATOM 900 C C . LEU A 1 146 ? 145.91623 110.69227 173.70629 1.000 19.41149 145 LEU A C 1
ATOM 901 O O . LEU A 1 146 ? 146.48022 109.64624 173.36013 1.000 31.21328 145 LEU A O 1
ATOM 906 N N . ALA A 1 147 ? 146.59907 111.75504 174.13937 1.000 18.24924 146 ALA A N 1
ATOM 907 C CA . ALA A 1 147 ? 148.04393 111.65598 174.33649 1.000 21.04106 146 ALA A CA 1
ATOM 908 C C . ALA A 1 147 ? 148.37767 110.60237 175.38913 1.000 23.55199 146 ALA A C 1
ATOM 909 O O . ALA A 1 147 ? 149.23519 109.72744 175.17439 1.000 33.28819 146 ALA A O 1
ATOM 911 N N . LEU A 1 148 ? 147.68171 110.65362 176.52938 1.000 16.29029 147 LEU A N 1
ATOM 912 C CA . LEU A 1 148 ? 147.89508 109.64555 177.56134 1.000 20.02730 147 LEU A CA 1
ATOM 913 C C . LEU A 1 148 ? 147.52057 108.25321 177.07099 1.000 24.38315 147 LEU A C 1
ATOM 914 O O . LEU A 1 148 ? 148.14411 107.26841 177.47220 1.000 31.75269 147 LEU A O 1
ATOM 919 N N . LEU A 1 149 ? 146.51501 108.15230 176.20129 1.000 25.83531 148 LEU A N 1
ATOM 920 C CA . LEU A 1 149 ? 146.09378 106.85721 175.68327 1.000 22.08348 148 LEU A CA 1
ATOM 921 C C . LEU A 1 149 ? 147.15114 106.25699 174.77098 1.000 19.34266 148 LEU A C 1
ATOM 922 O O . LEU A 1 149 ? 147.41232 105.05305 174.82974 1.000 15.94891 148 LEU A O 1
ATOM 927 N N . SER A 1 150 ? 147.76052 107.07558 173.91247 1.000 16.98064 149 SER A N 1
ATOM 928 C CA . SER A 1 150 ? 148.84747 106.57315 173.07827 1.000 26.55327 149 SER A CA 1
ATOM 929 C C . SER A 1 150 ? 150.02028 106.11157 173.93545 1.000 28.36310 149 SER A C 1
ATOM 930 O O . SER A 1 150 ? 150.59765 105.03857 173.69129 1.000 31.11606 149 SER A O 1
ATOM 933 N N . ARG A 1 151 ? 150.36813 106.89540 174.96301 1.000 23.55356 150 ARG A N 1
ATOM 934 C CA . ARG A 1 151 ? 151.43337 106.46936 175.86840 1.000 26.98547 150 ARG A CA 1
ATOM 935 C C . ARG A 1 151 ? 151.08176 105.15171 176.55586 1.000 23.01075 150 ARG A C 1
ATOM 936 O O . ARG A 1 151 ? 151.92303 104.24787 176.65890 1.000 29.33287 150 ARG A O 1
ATOM 944 N N . LEU A 1 152 ? 149.83564 105.01903 177.01447 1.000 19.97302 151 LEU A N 1
ATOM 945 C CA . LEU A 1 152 ? 149.41003 103.80579 177.70319 1.000 27.22584 151 LEU A CA 1
ATOM 946 C C . LEU A 1 152 ? 149.42035 102.60330 176.76910 1.000 24.05690 151 LEU A C 1
ATOM 947 O O . LEU A 1 152 ? 149.76571 101.49501 177.18007 1.000 24.24287 151 LEU A O 1
ATOM 952 N N . LEU A 1 153 ? 149.00977 102.79420 175.51416 1.000 23.23246 152 LEU A N 1
ATOM 953 C CA . LEU A 1 153 ? 149.01818 101.68799 174.56150 1.000 21.56353 152 LEU A CA 1
ATOM 954 C C . LEU A 1 153 ? 150.43937 101.21798 174.28103 1.000 20.13344 152 LEU A C 1
ATOM 955 O O . LEU A 1 153 ? 150.70103 100.00812 174.21422 1.000 30.57884 152 LEU A O 1
ATOM 960 N N . PHE A 1 154 ? 151.37578 102.15965 174.12988 1.000 16.23579 153 PHE A N 1
ATOM 961 C CA . PHE A 1 154 ? 152.77977 101.77684 174.00035 1.000 21.99913 153 PHE A CA 1
ATOM 962 C C . PHE A 1 154 ? 153.24299 100.98330 175.21829 1.000 26.15611 153 PHE A C 1
ATOM 963 O O . PHE A 1 154 ? 153.88179 99.92726 175.08820 1.000 29.65972 153 PHE A O 1
ATOM 971 N N . LEU A 1 155 ? 152.91768 101.47801 176.41602 1.000 31.14169 154 LEU A N 1
ATOM 972 C CA . LEU A 1 155 ? 153.34074 100.80113 177.63777 1.000 30.42479 154 LEU A CA 1
ATOM 973 C C . LEU A 1 155 ? 152.73062 99.40990 177.74425 1.000 30.80113 154 LEU A C 1
ATOM 974 O O . LEU A 1 155 ? 153.39685 98.46767 178.17861 1.000 36.11990 154 LEU A O 1
ATOM 979 N N . LEU A 1 156 ? 151.46191 99.26452 177.36143 1.000 31.42615 155 LEU A N 1
ATOM 980 C CA . LEU A 1 156 ? 150.79907 97.96757 177.43557 1.000 27.61338 155 LEU A CA 1
ATOM 981 C C . LEU A 1 156 ? 151.40691 96.97828 176.45237 1.000 31.94902 155 LEU A C 1
ATOM 982 O O . LEU A 1 156 ? 151.56964 95.79740 176.77810 1.000 37.51140 155 LEU A O 1
ATOM 987 N N . ALA A 1 157 ? 151.74781 97.43604 175.24432 1.000 30.44933 156 ALA A N 1
ATOM 988 C CA . ALA A 1 157 ? 152.42993 96.55270 174.30349 1.000 28.70242 156 ALA A CA 1
ATOM 989 C C . ALA A 1 157 ? 153.77155 96.09039 174.86084 1.000 34.01841 156 ALA A C 1
ATOM 990 O O . ALA A 1 157 ? 154.10288 94.89598 174.80439 1.000 36.51300 156 ALA A O 1
ATOM 992 N N . ARG A 1 158 ? 154.54823 97.01933 175.42716 1.000 34.09258 157 ARG A N 1
ATOM 993 C CA . ARG A 1 158 ? 155.84144 96.63912 175.99056 1.000 33.37490 157 ARG A CA 1
ATOM 994 C C . ARG A 1 158 ? 155.67448 95.69172 177.17451 1.000 39.25991 157 ARG A C 1
ATOM 995 O O . ARG A 1 158 ? 156.45790 94.75020 177.34052 1.000 42.30863 157 ARG A O 1
ATOM 1003 N N . VAL A 1 159 ? 154.65627 95.92238 178.00511 1.000 41.32876 158 VAL A N 1
ATOM 1004 C CA . VAL A 1 159 ? 154.41494 95.06477 179.16110 1.000 41.18073 158 VAL A CA 1
ATOM 1005 C C . VAL A 1 159 ? 154.00886 93.66573 178.71794 1.000 43.85205 158 VAL A C 1
ATOM 1006 O O . VAL A 1 159 ? 154.44141 92.66818 179.30430 1.000 47.05233 158 VAL A O 1
ATOM 1010 N N . ILE A 1 160 ? 153.16710 93.56579 177.68609 1.000 43.91969 159 ILE A N 1
ATOM 1011 C CA . ILE A 1 160 ? 152.80802 92.25576 177.15187 1.000 38.69612 159 ILE A CA 1
ATOM 1012 C C . ILE A 1 160 ? 154.04232 91.53377 176.63710 1.000 43.56534 159 ILE A C 1
ATOM 1013 O O . ILE A 1 160 ? 154.22774 90.33770 176.90133 1.000 46.36538 159 ILE A O 1
ATOM 1018 N N . GLU A 1 161 ? 154.90934 92.24142 175.90630 1.000 47.09080 160 GLU A N 1
ATOM 1019 C CA . GLU A 1 161 ? 156.14002 91.61718 175.42790 1.000 42.33743 160 GLU A CA 1
ATOM 1020 C C . GLU A 1 161 ? 157.00048 91.12502 176.58617 1.000 47.58351 160 GLU A C 1
ATOM 1021 O O . GLU A 1 161 ? 157.51625 90.00124 176.54957 1.000 50.78765 160 GLU A O 1
ATOM 1027 N N . ILE A 1 162 ? 157.15576 91.94758 177.62541 1.000 53.38773 161 ILE A N 1
ATOM 1028 C CA . ILE A 1 162 ? 157.99879 91.57591 178.75902 1.000 53.66010 161 ILE A CA 1
ATOM 1029 C C . ILE A 1 162 ? 157.42272 90.36408 179.48285 1.000 57.63414 161 ILE A C 1
ATOM 1030 O O . ILE A 1 162 ? 158.14848 89.42422 179.82778 1.000 59.99003 161 ILE A O 1
ATOM 1035 N N . GLU A 1 163 ? 156.10912 90.36490 179.72119 1.000 59.34874 162 GLU A N 1
ATOM 1036 C CA . GLU A 1 163 ? 155.49188 89.27106 180.46368 1.000 58.89463 162 GLU A CA 1
ATOM 1037 C C . GLU A 1 163 ? 155.52536 87.96971 179.67286 1.000 61.02747 162 GLU A C 1
ATOM 1038 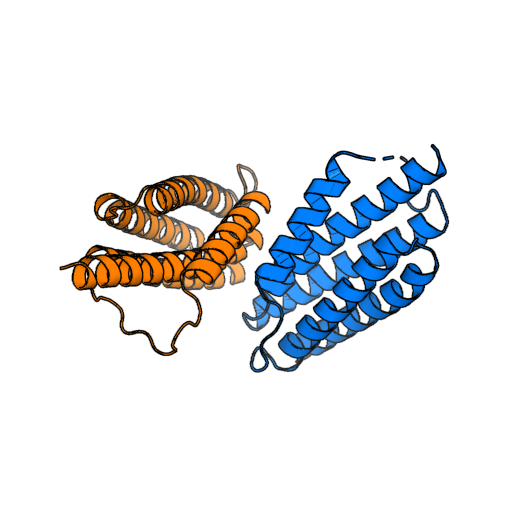O O . GLU A 1 163 ? 155.75905 86.89916 180.24568 1.000 65.41979 162 GLU A O 1
ATOM 1044 N N . LYS A 1 164 ? 155.28969 88.03233 178.35930 1.000 61.57439 163 LYS A N 1
ATOM 1045 C CA . LYS A 1 164 ? 155.35138 86.81478 177.55803 1.000 59.87441 163 LYS A CA 1
ATOM 1046 C C . LYS A 1 164 ? 156.78153 86.30016 177.44932 1.000 60.23275 163 LYS A C 1
ATOM 1047 O O . LYS A 1 164 ? 157.01156 85.08534 177.46245 1.000 61.19414 163 LYS A O 1
ATOM 1053 N N . ASN A 1 165 ? 157.75553 87.20738 177.33520 1.000 65.21236 164 ASN A N 1
ATOM 1054 C CA . ASN A 1 165 ? 159.15375 86.78956 177.32480 1.000 65.95161 164 ASN A CA 1
ATOM 1055 C C . ASN A 1 165 ? 159.55864 86.18667 178.66486 1.000 67.24731 164 ASN A C 1
ATOM 1056 O O . ASN A 1 165 ? 160.29586 85.19485 178.71132 1.000 66.84448 164 ASN A O 1
ATOM 1061 N N . LYS A 1 166 ? 159.08754 86.76980 179.76260 1.000 69.92878 165 LYS A N 1
ATOM 1062 C CA . LYS A 1 166 ? 159.41044 86.27772 181.09799 1.000 70.41518 165 LYS A CA 1
ATOM 1063 C C . LYS A 1 166 ? 158.80870 84.89732 181.34073 1.000 69.83847 165 LYS A C 1
ATOM 1064 O O . LYS A 1 166 ? 159.49919 83.97757 181.77977 1.000 70.58603 165 LYS A O 1
ATOM 1070 N N . SER B 2 23 ? 154.49085 141.98873 167.71040 1.000 41.75975 23 SER B N 1
ATOM 1071 C CA . SER B 2 23 ? 154.43357 140.54350 167.52676 1.000 42.81673 23 SER B CA 1
ATOM 1072 C C . SER B 2 23 ? 153.43991 139.90520 168.49170 1.000 42.57663 23 SER B C 1
ATOM 1073 O O . SER B 2 23 ? 153.34759 140.30993 169.65116 1.000 39.72138 23 SER B O 1
ATOM 1076 N N . PRO B 2 24 ? 152.68794 138.91343 168.00740 1.000 44.11332 24 PRO B N 1
ATOM 1077 C CA . PRO B 2 24 ? 151.74973 138.21036 168.89703 1.000 39.03965 24 PRO B CA 1
ATOM 1078 C C . PRO B 2 24 ? 152.43232 137.51293 170.05910 1.000 37.04309 24 PRO B C 1
ATOM 1079 O O . PRO B 2 24 ? 151.85064 137.42905 171.14851 1.000 40.45684 24 PRO B O 1
ATOM 1083 N N . VAL B 2 25 ? 153.65271 137.00869 169.86030 1.000 27.74092 25 VAL B N 1
ATOM 1084 C CA . VAL B 2 25 ? 154.37570 136.36787 170.95333 1.000 32.09092 25 VAL B CA 1
ATOM 1085 C C . VAL B 2 25 ? 154.71219 137.37591 172.04413 1.000 27.48673 25 VAL B C 1
ATOM 1086 O O . VAL B 2 25 ? 154.71885 137.03244 173.23098 1.000 31.52061 25 VAL B O 1
ATOM 1090 N N . VAL B 2 26 ? 154.99994 138.62528 171.67107 1.000 25.63836 26 VAL B N 1
ATOM 1091 C CA . VAL B 2 26 ? 155.25441 139.66257 172.66785 1.000 32.90850 26 VAL B CA 1
ATOM 1092 C C . VAL B 2 26 ? 154.00782 139.91108 173.50833 1.000 31.81989 26 VAL B C 1
ATOM 1093 O O . VAL B 2 26 ? 154.08439 140.05243 174.73525 1.000 33.42461 26 VAL B O 1
ATOM 1097 N N . GLU B 2 27 ? 152.84120 139.97081 172.86158 1.000 21.48733 27 GLU B N 1
ATOM 1098 C CA . GLU B 2 27 ? 151.59114 140.13516 173.59620 1.000 20.15868 27 GLU B CA 1
ATOM 1099 C C . GLU B 2 27 ? 151.33165 138.94817 174.51559 1.000 26.00666 27 GLU B C 1
ATOM 1100 O O . GLU B 2 27 ? 150.88476 139.12183 175.65602 1.000 31.46246 27 GLU B O 1
ATOM 1106 N N . VAL B 2 28 ? 151.61081 137.73299 174.03737 1.000 15.36841 28 VAL B N 1
ATOM 1107 C CA . VAL B 2 28 ? 151.43197 136.54612 174.86988 1.000 18.31465 28 VAL B CA 1
ATOM 1108 C C . VAL B 2 28 ? 152.34795 136.60321 176.08550 1.000 17.27822 28 VAL B C 1
ATOM 1109 O O . VAL B 2 28 ? 151.93269 136.29310 177.20642 1.000 18.24187 28 VAL B O 1
ATOM 1113 N N . GLN B 2 29 ? 153.60594 137.00123 175.88524 1.000 23.81370 29 GLN B N 1
ATOM 1114 C CA . GLN B 2 29 ? 154.54331 137.09687 177.00059 1.000 19.46102 29 GLN B CA 1
ATOM 1115 C C . GLN B 2 29 ? 154.11183 138.16342 178.00138 1.000 20.56013 29 GLN B C 1
ATOM 1116 O O . GLN B 2 29 ? 154.21430 137.96350 179.21834 1.000 25.93432 29 GLN B O 1
ATOM 1122 N N . GLY B 2 30 ? 153.63615 139.30838 177.50902 1.000 17.49448 30 GLY B N 1
ATOM 1123 C CA . GLY B 2 30 ? 153.14069 140.33606 178.41027 1.000 5.69897 30 GLY B CA 1
ATOM 1124 C C . GLY B 2 30 ? 151.94249 139.87189 179.21494 1.000 10.76429 30 GLY B C 1
ATOM 1125 O O . GLY B 2 30 ? 151.83711 140.15144 180.41309 1.000 21.94611 30 GLY B O 1
ATOM 1126 N N . THR B 2 31 ? 151.02695 139.14591 178.56987 1.000 7.73291 31 THR B N 1
ATOM 1127 C CA . THR B 2 31 ? 149.87945 138.60253 179.28705 1.000 13.32455 31 THR B CA 1
ATOM 1128 C C . THR B 2 31 ? 150.31336 137.55352 180.30373 1.000 14.08949 31 THR B C 1
ATOM 1129 O O . THR B 2 31 ? 149.72474 137.45042 181.38413 1.000 22.48054 31 THR B O 1
ATOM 1133 N N . ILE B 2 32 ? 151.34445 136.77058 179.97758 1.000 22.91619 32 ILE B N 1
ATOM 1134 C CA . ILE B 2 32 ? 151.89051 135.81218 180.93585 1.000 13.48480 32 ILE B CA 1
ATOM 1135 C C . ILE B 2 32 ? 152.44579 136.53804 182.15233 1.000 16.73360 32 ILE B C 1
ATOM 1136 O O . ILE B 2 32 ? 152.23928 136.11347 183.29350 1.000 15.63810 32 ILE B O 1
ATOM 1141 N N . ASP B 2 33 ? 153.16696 137.63809 181.92696 1.000 18.77049 33 ASP B N 1
ATOM 1142 C CA . ASP B 2 33 ? 153.70707 138.41379 183.04161 1.000 15.51215 33 ASP B CA 1
ATOM 1143 C C . ASP B 2 33 ? 152.59165 139.00008 183.90210 1.000 16.07996 33 ASP B C 1
ATOM 1144 O O . ASP B 2 33 ? 152.67545 138.99189 185.13762 1.000 18.86743 33 ASP B O 1
ATOM 1149 N N . GLU B 2 34 ? 151.54124 139.52297 183.26523 1.000 14.13078 34 GLU B N 1
ATOM 1150 C CA . GLU B 2 34 ? 150.41565 140.06597 184.02179 1.000 12.99777 34 GLU B CA 1
ATOM 1151 C C . GLU B 2 34 ? 149.71815 138.97814 184.83319 1.000 12.60945 34 GLU B C 1
ATOM 1152 O O . GLU B 2 34 ? 149.36053 139.19019 186.00038 1.000 18.43700 34 GLU B O 1
ATOM 1158 N N . LEU B 2 35 ? 149.52192 137.80263 184.23128 1.000 12.14111 35 LEU B N 1
ATOM 1159 C CA . LEU B 2 35 ? 148.93021 136.68305 184.95351 1.000 6.28706 35 LEU B CA 1
ATOM 1160 C C . LEU B 2 35 ? 149.81266 136.25171 186.11467 1.000 12.50897 35 LEU B C 1
ATOM 1161 O O . LEU B 2 35 ? 149.31054 135.89243 187.18278 1.000 19.50102 35 LEU B O 1
ATOM 1166 N N . ASN B 2 36 ? 151.13130 136.27317 185.91936 1.000 14.44583 36 ASN B N 1
ATOM 1167 C CA . ASN B 2 36 ? 152.05237 135.93274 186.99623 1.000 11.62049 36 ASN B CA 1
ATOM 1168 C C . ASN B 2 36 ? 151.93644 136.92046 188.14990 1.000 14.99909 36 ASN B C 1
ATOM 1169 O O . ASN B 2 36 ? 151.95427 136.52360 189.31984 1.000 21.00034 36 ASN B O 1
ATOM 1174 N N . SER B 2 37 ? 151.80961 138.21236 187.83868 1.000 13.13552 37 SER B N 1
ATOM 1175 C CA . SER B 2 37 ? 151.61578 139.21261 188.88751 1.000 16.54623 37 SER B CA 1
ATOM 1176 C C . SER B 2 37 ? 150.31322 138.97265 189.64634 1.000 13.40479 37 SER B C 1
ATOM 1177 O O . SER B 2 37 ? 150.27770 139.02697 190.88337 1.000 17.58015 37 SER B O 1
ATOM 1180 N N . PHE B 2 38 ? 149.22849 138.70021 188.91653 1.000 10.19016 38 PHE B N 1
ATOM 1181 C CA . PHE B 2 38 ? 147.94624 138.44561 189.57058 1.000 11.45402 38 PHE B CA 1
ATOM 1182 C C . PHE B 2 38 ? 147.99880 137.19030 190.43660 1.000 16.57597 38 PHE B C 1
ATOM 1183 O O . PHE B 2 38 ? 147.43972 137.16194 191.54036 1.000 21.88363 38 PHE B O 1
ATOM 1191 N N . ILE B 2 39 ? 148.66295 136.14035 189.95185 1.000 12.42333 39 ILE B N 1
ATOM 1192 C CA . ILE B 2 39 ? 148.77138 134.90420 190.71966 1.000 16.27447 39 ILE B CA 1
ATOM 1193 C C . ILE B 2 39 ? 149.62983 135.11864 191.95830 1.000 13.18753 39 ILE B C 1
ATOM 1194 O O . ILE B 2 39 ? 149.34763 134.56515 193.02438 1.000 21.45574 39 ILE B O 1
ATOM 1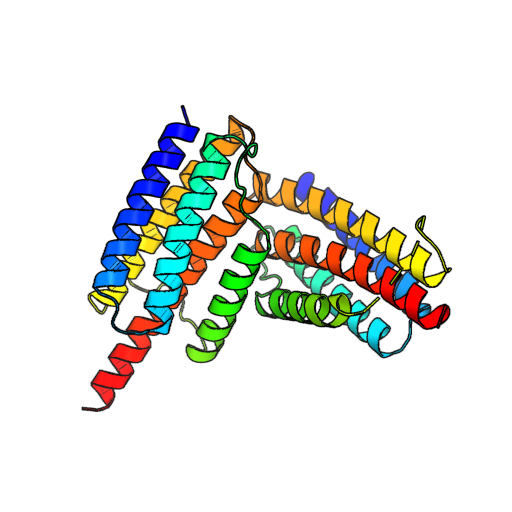199 N N . GLY B 2 40 ? 150.68321 135.93025 191.84549 1.000 6.19254 40 GLY B N 1
ATOM 1200 C CA . GLY B 2 40 ? 151.46601 136.26824 193.02313 1.000 7.37382 40 GLY B CA 1
ATOM 1201 C C . GLY B 2 40 ? 150.65812 137.02870 194.05693 1.000 14.33320 40 GLY B C 1
ATOM 1202 O O . GLY B 2 40 ? 150.77455 136.77888 195.26011 1.000 23.22280 40 GLY B O 1
ATOM 1203 N N . TYR B 2 41 ? 149.82223 137.96469 193.60098 1.000 14.43691 41 TYR B N 1
ATOM 1204 C CA . TYR B 2 41 ? 148.94987 138.68725 194.52301 1.000 9.84593 41 TYR B CA 1
ATOM 1205 C C . TYR B 2 41 ? 147.96850 137.74332 195.21229 1.000 20.99696 41 TYR B C 1
ATOM 1206 O O . TYR B 2 41 ? 147.76220 137.82539 196.43149 1.000 24.23619 41 TYR B O 1
ATOM 1215 N N . ALA B 2 42 ? 147.36624 136.82763 194.44858 1.000 21.65699 42 ALA B N 1
ATOM 1216 C CA . ALA B 2 42 ? 146.44377 135.85948 195.03638 1.000 15.52496 42 ALA B CA 1
ATOM 1217 C C . ALA B 2 42 ? 147.15878 134.93311 196.01391 1.000 21.03113 42 ALA B C 1
ATOM 1218 O O . ALA B 2 42 ? 146.59148 134.55132 197.04366 1.000 25.93094 42 ALA B O 1
ATOM 1220 N N . LEU B 2 43 ? 148.39867 134.55069 195.69918 1.000 15.57022 43 LEU B N 1
ATOM 1221 C CA . LEU B 2 43 ? 149.18972 133.72758 196.60716 1.000 19.50847 43 LEU B CA 1
ATOM 1222 C C . LEU B 2 43 ? 149.46063 134.46304 197.91059 1.000 20.98796 43 LEU B C 1
ATOM 1223 O O . LEU B 2 43 ? 149.37921 133.87317 198.99424 1.000 28.82531 43 LEU B O 1
ATOM 1228 N N . VAL B 2 44 ? 149.79419 135.75221 197.82279 1.000 23.00816 44 VAL B N 1
ATOM 1229 C CA . VAL B 2 44 ? 149.96311 136.55660 199.02920 1.000 20.03610 44 VAL B CA 1
ATOM 1230 C C . VAL B 2 44 ? 148.67428 136.56634 199.83994 1.000 20.26713 44 VAL B C 1
ATOM 1231 O O . VAL B 2 44 ? 148.69280 136.41718 201.06776 1.000 30.07021 44 VAL B O 1
ATOM 1235 N N . LEU B 2 45 ? 147.53315 136.72565 199.16691 1.000 24.20099 45 LEU B N 1
ATOM 1236 C CA . LEU B 2 45 ? 146.26012 136.75043 199.87867 1.000 21.96158 45 LEU B CA 1
ATOM 1237 C C . LEU B 2 45 ? 145.80937 135.36970 200.34492 1.000 25.67104 45 LEU B C 1
ATOM 1238 O O . LEU B 2 45 ? 145.01184 135.28281 201.28373 1.000 32.29754 45 LEU B O 1
ATOM 1243 N N . SER B 2 46 ? 146.29738 134.29843 199.72389 1.000 31.90804 46 SER B N 1
ATOM 1244 C CA . SER B 2 46 ? 145.82707 132.95691 200.04558 1.000 26.88327 46 SER B CA 1
ATOM 1245 C C . SER B 2 46 ? 146.20056 132.56502 201.47249 1.000 32.48887 46 SER B C 1
ATOM 1246 O O . SER B 2 46 ? 147.24283 132.96174 202.00001 1.000 36.95382 46 SER B O 1
ATOM 1249 N N . ARG B 2 47 ? 145.32985 131.76937 202.09738 1.000 36.82302 47 ARG B N 1
ATOM 1250 C CA . ARG B 2 47 ? 145.49928 131.36448 203.48861 1.000 36.09016 47 ARG B CA 1
ATOM 1251 C C . ARG B 2 47 ? 145.62012 129.85501 203.66884 1.000 33.97371 47 ARG B C 1
ATOM 1252 O O . ARG B 2 47 ? 145.52578 129.37220 204.80329 1.000 40.65053 47 ARG B O 1
ATOM 1260 N N . TRP B 2 48 ? 145.82829 129.09537 202.59547 1.000 37.06460 48 TRP B N 1
ATOM 1261 C CA . TRP B 2 48 ? 145.88068 127.64197 202.67635 1.000 35.95846 48 TRP B CA 1
ATOM 1262 C C . TRP B 2 48 ? 147.13818 127.12454 201.99420 1.000 35.34966 48 TRP B C 1
ATOM 1263 O O . TRP B 2 48 ? 147.52252 127.61256 200.92786 1.000 40.77789 48 TRP B O 1
ATOM 1274 N N . ASP B 2 49 ? 147.77101 126.12701 202.61958 1.000 37.80071 49 ASP B N 1
ATOM 1275 C CA . ASP B 2 49 ? 149.07062 125.65166 202.15161 1.000 37.96273 49 ASP B CA 1
ATOM 1276 C C . ASP B 2 49 ? 148.98273 125.02810 200.76382 1.000 33.75492 49 ASP B C 1
ATOM 1277 O O . ASP B 2 49 ? 149.84173 125.27871 199.91116 1.000 40.78322 49 ASP B O 1
ATOM 1282 N N . ASP B 2 50 ? 147.96138 124.20332 200.52006 1.000 23.76772 50 ASP B N 1
ATOM 1283 C CA . ASP B 2 50 ? 147.85124 123.53677 199.22570 1.000 33.62321 50 ASP B CA 1
ATOM 1284 C C . ASP B 2 50 ? 147.63734 124.54306 198.10137 1.000 36.40791 50 ASP B C 1
ATOM 1285 O O . ASP B 2 50 ? 148.24395 124.42634 197.02812 1.000 38.12698 50 ASP B O 1
ATOM 1290 N N . ILE B 2 51 ? 146.79184 125.54950 198.33664 1.000 28.34667 51 ILE B N 1
ATOM 1291 C CA . ILE B 2 51 ? 146.54573 126.57089 197.32313 1.000 29.43978 51 ILE B CA 1
ATOM 1292 C C . ILE B 2 51 ? 147.82281 127.34474 197.02583 1.000 29.53700 51 ILE B C 1
ATOM 1293 O O . ILE B 2 51 ? 148.14480 127.61427 195.86365 1.000 32.01033 51 ILE B O 1
ATOM 1298 N N . ARG B 2 52 ? 148.56814 127.71725 198.06929 1.000 22.59742 52 ARG B N 1
ATOM 1299 C CA . ARG B 2 52 ? 149.79441 128.48266 197.86624 1.000 27.47828 52 ARG B CA 1
ATOM 1300 C C . ARG B 2 52 ? 150.85384 127.66070 197.14084 1.000 31.53669 52 ARG B C 1
ATOM 1301 O O . ARG B 2 52 ? 151.56875 128.18571 196.27908 1.000 29.11571 52 ARG B O 1
ATOM 1309 N N . ASN B 2 53 ? 150.97911 126.37486 197.48121 1.000 29.82128 53 ASN B N 1
ATOM 1310 C CA . ASN B 2 53 ? 151.91554 125.51367 196.76540 1.000 27.85135 53 ASN B CA 1
ATOM 1311 C C . ASN B 2 53 ? 151.53209 125.39408 195.29683 1.000 29.13652 53 ASN B C 1
ATOM 1312 O O . ASN B 2 53 ? 152.39429 125.48086 194.41020 1.000 35.57978 53 ASN B O 1
ATOM 1317 N N . ASP B 2 54 ? 150.23649 125.21458 195.02078 1.000 17.17081 54 ASP B N 1
ATOM 1318 C CA . ASP B 2 54 ? 149.77689 125.16205 193.63854 1.000 22.93523 54 ASP B CA 1
ATOM 1319 C C . ASP B 2 54 ? 150.09701 126.45546 192.90339 1.000 20.74699 54 ASP B C 1
ATOM 1320 O O . ASP B 2 54 ? 150.56020 126.42531 191.76103 1.000 23.74821 54 ASP B O 1
ATOM 1325 N N . LEU B 2 55 ? 149.87569 127.60192 193.54941 1.000 31.55376 55 LEU B N 1
ATOM 1326 C CA . LEU B 2 55 ? 150.10530 128.88192 192.88494 1.000 17.91588 55 LEU B CA 1
ATOM 1327 C C . LEU B 2 55 ? 151.58973 129.12668 192.62829 1.000 16.92140 55 LEU B C 1
ATOM 1328 O O . LEU B 2 55 ? 151.96064 129.65878 191.57702 1.000 24.40176 55 LEU B O 1
ATOM 1333 N N . PHE B 2 56 ? 152.45526 128.75245 193.57345 1.000 24.49027 56 PHE B N 1
ATOM 1334 C CA . PHE B 2 56 ? 153.89294 128.90092 193.35583 1.000 24.18434 56 PHE B CA 1
ATOM 1335 C C . PHE B 2 56 ? 154.37469 128.00472 192.21841 1.000 27.46849 56 PHE B C 1
ATOM 1336 O O . PHE B 2 56 ? 155.14558 128.44128 191.34541 1.000 31.48305 56 PHE B O 1
ATOM 1344 N N . ARG B 2 57 ? 153.92054 126.74784 192.20417 1.000 20.43040 57 ARG B N 1
ATOM 1345 C CA . ARG B 2 57 ? 154.26278 125.86133 191.09923 1.000 23.71633 57 ARG B CA 1
ATOM 1346 C C . ARG B 2 57 ? 153.73243 126.40603 189.78065 1.000 17.98610 57 ARG B C 1
ATOM 1347 O O . ARG B 2 57 ? 154.38559 126.27985 188.73989 1.000 24.11238 57 ARG B O 1
ATOM 1355 N N . ILE B 2 58 ? 152.55445 127.03058 189.81010 1.000 21.40410 58 ILE B N 1
ATOM 1356 C CA . ILE B 2 58 ? 151.98061 127.61186 188.60199 1.000 17.58629 58 ILE B CA 1
ATOM 1357 C C . ILE B 2 58 ? 152.81608 128.79197 188.12213 1.000 15.52493 58 ILE B C 1
ATOM 1358 O O . ILE B 2 58 ? 152.98250 128.99584 186.91918 1.000 19.26477 58 ILE B O 1
ATOM 1363 N N . GLN B 2 59 ? 153.34656 129.59313 189.04743 1.000 21.99774 59 GLN B N 1
ATOM 1364 C CA . GLN B 2 59 ? 154.21924 130.69534 188.64415 1.000 22.60883 59 GLN B CA 1
ATOM 1365 C C . GLN B 2 59 ? 155.48713 130.17753 187.97130 1.000 21.92706 59 GLN B C 1
ATOM 1366 O O . GLN B 2 59 ? 155.92200 130.70917 186.93628 1.000 31.73405 59 GLN B O 1
ATOM 1372 N N . ASN B 2 60 ? 156.09026 129.13083 188.53958 1.000 25.38652 60 ASN B N 1
ATOM 1373 C CA . ASN B 2 60 ? 157.26265 128.53926 187.89532 1.000 22.52620 60 ASN B CA 1
ATOM 1374 C C . ASN B 2 60 ? 156.91056 127.96438 186.52380 1.000 21.61958 60 ASN B C 1
ATOM 1375 O O . ASN B 2 60 ? 157.66082 128.13547 185.54985 1.000 30.55545 60 ASN B O 1
ATOM 1380 N N . ASP B 2 61 ? 155.76219 127.29408 186.42324 1.000 17.96044 61 ASP B N 1
ATOM 1381 C CA . ASP B 2 61 ? 155.32175 126.77062 185.13729 1.000 19.91006 61 ASP B CA 1
ATOM 1382 C C . ASP B 2 61 ? 154.99299 127.88692 184.15714 1.000 22.47324 61 ASP B C 1
ATOM 1383 O O . ASP B 2 61 ? 155.08903 127.68715 182.94757 1.000 27.10378 61 ASP B O 1
ATOM 1388 N N . LEU B 2 62 ? 154.59255 129.05729 184.65261 1.000 14.88096 62 LEU B N 1
ATOM 1389 C CA . LEU B 2 62 ? 154.35691 130.19439 183.77129 1.000 17.87373 62 LEU B CA 1
ATOM 1390 C C . LEU B 2 62 ? 155.66683 130.72737 183.21725 1.000 20.09880 62 LEU B C 1
ATOM 1391 O O . LEU B 2 62 ? 155.73406 131.13499 182.05418 1.000 17.05792 62 LEU B O 1
ATOM 1396 N N . PHE B 2 63 ? 156.71901 130.72871 184.03607 1.000 25.55033 63 PHE B N 1
ATOM 1397 C CA . PHE B 2 63 ? 158.04899 131.02389 183.50640 1.000 26.68280 63 PHE B CA 1
ATOM 1398 C C . PHE B 2 63 ? 158.42459 130.03180 182.40858 1.000 28.47526 63 PHE B C 1
ATOM 1399 O O . PHE B 2 63 ? 158.90878 130.41846 181.33369 1.000 24.25519 63 PHE B O 1
ATOM 1407 N N . VAL B 2 64 ? 158.17930 128.74277 182.65836 1.000 21.17718 64 VAL B N 1
ATOM 1408 C CA . VAL B 2 64 ? 158.48205 127.71699 181.65901 1.000 22.73910 64 VAL B CA 1
ATOM 1409 C C . VAL B 2 64 ? 157.66883 127.94158 180.38615 1.000 21.31264 64 VAL B C 1
ATOM 1410 O O . VAL B 2 64 ? 158.18787 127.82653 179.27005 1.000 30.59584 64 VAL B O 1
ATOM 1414 N N . LEU B 2 65 ? 156.38120 128.25440 180.53442 1.000 21.77246 65 LEU B N 1
ATOM 1415 C CA . LEU B 2 65 ? 155.50192 128.43710 179.38457 1.000 24.02367 65 LEU B CA 1
ATOM 1416 C C . LEU B 2 65 ? 155.88375 129.67491 178.58396 1.000 17.94117 65 LEU B C 1
ATOM 1417 O O . LEU B 2 65 ? 155.81530 129.66724 177.35023 1.000 24.44648 65 LEU B O 1
ATOM 1422 N N . GLY B 2 66 ? 156.27206 130.75240 179.26648 1.000 27.43046 66 GLY B N 1
ATOM 1423 C CA . GLY B 2 66 ? 156.76767 131.91970 178.56097 1.000 20.99413 66 GLY B CA 1
ATOM 1424 C C . GLY B 2 66 ? 158.03167 131.62219 177.78112 1.000 28.61569 66 GLY B C 1
ATOM 1425 O O . GLY B 2 66 ? 158.18959 132.06970 176.64240 1.000 30.57984 66 GLY B O 1
ATOM 1426 N N . GLU B 2 67 ? 158.94556 130.85115 178.37825 1.000 31.91287 67 GLU B N 1
ATOM 1427 C CA . GLU B 2 67 ? 160.14143 130.44342 177.64653 1.000 31.00503 67 GLU B CA 1
ATOM 1428 C C . GLU B 2 67 ? 159.78087 129.58975 176.43526 1.000 30.37276 67 GLU B C 1
ATOM 1429 O O . GLU B 2 67 ? 160.37850 129.73440 175.36263 1.000 31.95329 67 GLU B O 1
ATOM 1435 N N . ASP B 2 68 ? 158.80271 128.69478 176.59041 1.000 25.03213 68 ASP B N 1
ATOM 1436 C CA . ASP B 2 68 ? 158.37203 127.85030 175.47932 1.000 25.32880 68 ASP B CA 1
ATOM 1437 C C . ASP B 2 68 ? 157.77700 128.67980 174.34714 1.000 28.35960 68 ASP B C 1
ATOM 1438 O O . ASP B 2 68 ? 158.06966 128.43921 173.17030 1.000 35.98541 68 ASP B O 1
ATOM 1443 N N . VAL B 2 69 ? 156.93761 129.65989 174.68341 1.000 33.25766 69 VAL B N 1
ATOM 1444 C CA . VAL B 2 69 ? 156.28179 130.46444 173.65656 1.000 32.84110 69 VAL B CA 1
ATOM 1445 C C . VAL B 2 69 ? 157.28427 131.37740 172.96094 1.000 33.35098 69 VAL B C 1
ATOM 1446 O O . VAL B 2 69 ? 157.27933 131.50153 171.73037 1.000 36.11650 69 VAL B O 1
ATOM 1450 N N . SER B 2 70 ? 158.15603 132.03216 173.73110 1.000 32.84197 70 SER B N 1
ATOM 1451 C CA . SER B 2 70 ? 159.07841 133.00260 173.14858 1.000 33.02801 70 SER B CA 1
ATOM 1452 C C . SER B 2 70 ? 160.09998 132.32831 172.24024 1.000 40.64396 70 SER B C 1
ATOM 1453 O O . SER B 2 70 ? 160.37353 132.80834 171.13410 1.000 47.49952 70 SER B O 1
ATOM 1456 N N . THR B 2 71 ? 160.67294 131.21286 172.68691 1.000 41.46799 71 THR B N 1
ATOM 1457 C CA . THR B 2 71 ? 161.71814 130.53740 171.92854 1.000 39.52338 71 THR B CA 1
ATOM 1458 C C . THR B 2 71 ? 161.17146 129.58915 170.87060 1.000 35.25204 71 THR B C 1
ATOM 1459 O O . THR B 2 71 ? 161.96215 128.99623 170.12933 1.000 43.07559 71 THR B O 1
ATOM 1463 N N . GLY B 2 72 ? 159.85335 129.42716 170.78244 1.000 41.23245 72 GLY B N 1
ATOM 1464 C CA . GLY B 2 72 ? 159.27526 128.53505 169.79886 1.000 40.32538 72 GLY B CA 1
ATOM 1465 C C . GLY B 2 72 ? 159.43762 127.06365 170.09480 1.000 39.32442 72 GLY B C 1
ATOM 1466 O O . GLY B 2 72 ? 159.19085 126.23882 169.21053 1.000 45.53239 72 GLY B O 1
ATOM 1467 N N . GLY B 2 73 ? 159.83984 126.70572 171.31178 1.000 39.63737 73 GLY B N 1
ATOM 1468 C CA . GLY B 2 73 ? 160.07512 125.32569 171.67493 1.000 40.91367 73 GLY B CA 1
ATOM 1469 C C . GLY B 2 73 ? 161.52660 124.90108 171.67828 1.000 46.19307 73 GLY B C 1
ATOM 1470 O O . GLY B 2 73 ? 161.81412 123.74937 172.02569 1.000 47.66863 73 GLY B O 1
ATOM 1471 N N . LYS B 2 74 ? 162.44815 125.78720 171.29365 1.000 44.20125 74 LYS B N 1
ATOM 1472 C CA . LYS B 2 74 ? 163.86492 125.43755 171.30962 1.000 44.69027 74 LYS B CA 1
ATOM 1473 C C . LYS B 2 74 ? 164.36454 125.20539 172.73045 1.000 46.05154 74 LYS B C 1
ATOM 1474 O O . LYS B 2 74 ? 165.12825 124.26546 172.97966 1.000 48.32751 74 LYS B O 1
ATOM 1480 N N . GLY B 2 75 ? 163.94465 126.04511 173.67314 1.000 40.91471 75 GLY B N 1
ATOM 1481 C CA . GLY B 2 75 ? 164.35971 125.89907 175.05435 1.000 37.16054 75 GLY B CA 1
ATOM 1482 C C . GLY B 2 75 ? 163.43894 125.00133 175.85346 1.000 40.08333 75 GLY B C 1
ATOM 1483 O O . GLY B 2 75 ? 162.98413 123.96858 175.35260 1.000 39.67282 75 GLY B O 1
ATOM 1484 N N . ARG B 2 76 ? 163.16017 125.38105 177.09823 1.000 31.34499 76 ARG B N 1
ATOM 1485 C CA . ARG B 2 76 ? 162.24406 124.61074 177.92721 1.000 31.38366 76 ARG B CA 1
ATOM 1486 C C . ARG B 2 76 ? 160.83236 124.67841 177.35912 1.000 31.48008 76 ARG B C 1
ATOM 1487 O O . ARG B 2 76 ? 160.39995 125.71419 176.84748 1.000 32.05189 76 ARG B O 1
ATOM 1495 N N . THR B 2 77 ? 160.11285 123.56416 177.45055 1.000 28.98454 77 THR B N 1
ATOM 1496 C CA . THR B 2 77 ? 158.77518 123.44906 176.89415 1.000 29.09611 77 THR B CA 1
ATOM 1497 C C . THR B 2 77 ? 157.79925 122.96507 177.95810 1.000 26.09022 77 THR B C 1
ATOM 1498 O O . THR B 2 77 ? 158.18384 122.35025 178.95628 1.000 26.20177 77 THR B O 1
ATOM 1502 N N . VAL B 2 78 ? 156.52107 123.25842 177.73050 1.000 25.52325 78 VAL B N 1
ATOM 1503 C CA . VAL B 2 78 ? 155.46716 122.78050 178.61692 1.000 24.37930 78 VAL B CA 1
ATOM 1504 C C . VAL B 2 78 ? 155.31637 121.27785 178.42510 1.000 24.13597 78 VAL B C 1
ATOM 1505 O O . VAL B 2 78 ? 154.99996 120.80563 177.32723 1.000 22.23342 78 VAL B O 1
ATOM 1509 N N . THR B 2 79 ? 155.54937 120.52143 179.48968 1.000 25.65471 79 THR B N 1
ATOM 1510 C CA . THR B 2 79 ? 155.46465 119.07242 179.43010 1.000 21.56675 79 THR B CA 1
ATOM 1511 C C . THR B 2 79 ? 154.06987 118.60268 179.82471 1.000 27.31483 79 THR B C 1
ATOM 1512 O O . THR B 2 79 ? 153.29637 119.32564 180.45682 1.000 34.34821 79 THR B O 1
ATOM 1516 N N . MET B 2 80 ? 153.75352 117.36762 179.43249 1.000 30.75082 80 MET B N 1
ATOM 1517 C CA . MET B 2 80 ? 152.48577 116.76619 179.82234 1.000 25.38581 80 MET B CA 1
ATOM 1518 C C . MET B 2 80 ? 152.39838 116.54199 181.32690 1.000 24.33512 80 MET B C 1
ATOM 1519 O O . MET B 2 80 ? 151.29054 116.48702 181.86766 1.000 28.81758 80 MET B O 1
ATOM 1524 N N . ASP B 2 81 ? 153.53926 116.43025 182.01316 1.000 25.60892 81 ASP B N 1
ATOM 1525 C CA . ASP B 2 81 ? 153.52619 116.20993 183.45682 1.000 25.87842 81 ASP B CA 1
ATOM 1526 C C . ASP B 2 81 ? 152.90102 117.38607 184.19835 1.000 29.85228 81 ASP B C 1
ATOM 1527 O O . ASP B 2 81 ? 152.15312 117.19186 185.16231 1.000 36.34254 81 ASP B O 1
ATOM 1532 N N . MET B 2 82 ? 153.20570 118.61437 183.77315 1.000 20.16959 82 MET B N 1
ATOM 1533 C CA . MET B 2 82 ? 152.61467 119.78989 184.40779 1.000 21.13122 82 MET B CA 1
ATOM 1534 C C . MET B 2 82 ? 151.10230 119.82078 184.21216 1.000 26.00579 82 MET B C 1
ATOM 1535 O O . MET B 2 82 ? 150.34565 120.11747 185.14930 1.000 32.22951 82 MET B O 1
ATOM 1540 N N . ILE B 2 83 ? 150.64545 119.49856 183.00059 1.000 20.84096 83 ILE B N 1
ATOM 1541 C CA . ILE B 2 83 ? 149.21408 119.43033 182.72583 1.000 26.36979 83 ILE B CA 1
ATOM 1542 C C . ILE B 2 83 ? 148.55502 118.36570 183.59263 1.000 23.51736 83 ILE B C 1
ATOM 1543 O O . ILE B 2 83 ? 147.46688 118.57588 184.14139 1.000 31.94107 83 ILE B O 1
ATOM 1548 N N . ILE B 2 84 ? 149.20203 117.20695 183.72823 1.000 19.64115 84 ILE B N 1
ATOM 1549 C CA . ILE B 2 84 ? 148.63615 116.12297 184.52415 1.000 25.83689 84 ILE B CA 1
ATOM 1550 C C . ILE B 2 84 ? 148.58588 116.50751 185.99819 1.000 24.35557 84 ILE B C 1
ATOM 1551 O O . ILE B 2 84 ? 147.64658 116.14472 186.71380 1.000 24.94342 84 ILE B O 1
ATOM 1556 N N . TYR B 2 85 ? 149.59225 117.24152 186.47828 1.000 22.96739 85 TYR B N 1
ATOM 1557 C CA . TYR B 2 85 ? 149.55323 117.73253 187.85272 1.000 23.39944 85 TYR B CA 1
ATOM 1558 C C . TYR B 2 85 ? 148.38165 118.68410 188.06104 1.000 22.22329 85 TYR B C 1
ATOM 1559 O O . TYR B 2 85 ? 147.67317 118.60111 189.07520 1.000 22.16437 85 TYR B O 1
ATOM 1568 N N . LEU B 2 86 ? 148.16046 119.59371 187.10705 1.000 16.40950 86 LEU B N 1
ATOM 1569 C CA . LEU B 2 86 ? 147.00499 120.48172 187.20084 1.000 17.65936 86 LEU B CA 1
ATOM 1570 C C . LEU B 2 86 ? 145.70538 119.68756 187.21773 1.000 24.36072 86 LEU B C 1
ATOM 1571 O O . LEU B 2 86 ? 144.78985 119.99474 187.98968 1.000 30.09707 86 LEU B O 1
ATOM 1576 N N . ILE B 2 87 ? 145.61343 118.65691 186.37496 1.000 24.12630 87 ILE B N 1
ATOM 1577 C CA . ILE B 2 87 ? 144.40097 117.84493 186.30126 1.000 22.44038 87 ILE B CA 1
ATOM 1578 C C . ILE B 2 87 ? 144.16832 117.09741 187.61021 1.000 26.70413 87 ILE B C 1
ATOM 1579 O O . ILE B 2 87 ? 143.03455 117.00217 188.09204 1.000 29.46122 87 ILE B O 1
ATOM 1584 N N . LYS B 2 88 ? 145.23218 116.55183 188.20342 1.000 23.70744 88 LYS B N 1
ATOM 1585 C CA . LYS B 2 88 ? 145.09090 115.84080 189.47167 1.000 25.18733 88 LYS B CA 1
ATOM 1586 C C . LYS B 2 88 ? 144.64755 116.77762 190.58880 1.000 26.66944 88 LYS B C 1
ATOM 1587 O O . LYS B 2 88 ? 143.77692 116.42570 191.39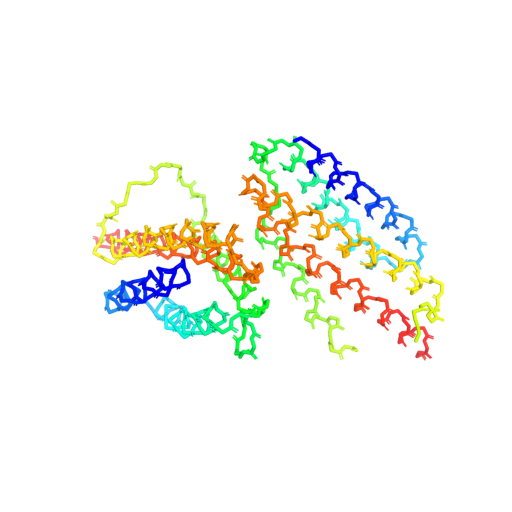781 1.000 34.30937 88 LYS B O 1
ATOM 1593 N N . ARG B 2 89 ? 145.23842 117.97460 190.65470 1.000 29.15648 89 ARG B N 1
ATOM 1594 C CA . ARG B 2 89 ? 144.80641 118.94353 191.65763 1.000 21.40711 89 ARG B CA 1
ATOM 1595 C C . ARG B 2 89 ? 143.35198 119.34132 191.44256 1.000 23.88673 89 ARG B C 1
ATOM 1596 O O . ARG B 2 89 ? 142.58960 119.48080 192.40772 1.000 28.53554 89 ARG B O 1
ATOM 1604 N N . SER B 2 90 ? 142.95023 119.52184 190.18196 1.000 25.68067 90 SER B N 1
ATOM 1605 C CA . SER B 2 90 ? 141.56152 119.84939 189.88296 1.000 24.27291 90 SER B CA 1
ATOM 1606 C C . SER B 2 90 ? 140.62423 118.72788 190.31089 1.000 25.59233 90 SER B C 1
ATOM 1607 O O . SER B 2 90 ? 139.53477 118.98866 190.82617 1.000 34.32353 90 SER B O 1
ATOM 1610 N N . VAL B 2 91 ? 141.02847 117.47312 190.10162 1.000 30.00257 91 VAL B N 1
ATOM 1611 C CA . VAL B 2 91 ? 140.19939 116.34091 190.51178 1.000 33.01773 91 VAL B CA 1
ATOM 1612 C C . VAL B 2 91 ? 140.04660 116.30862 192.02780 1.000 30.09756 91 VAL B C 1
ATOM 1613 O O . VAL B 2 91 ? 138.94428 116.09922 192.55296 1.000 31.62776 91 VAL B O 1
ATOM 1617 N N . GLU B 2 92 ? 141.14814 116.51284 192.75555 1.000 31.78313 92 GLU B N 1
ATOM 1618 C CA . GLU B 2 92 ? 141.06945 116.52817 194.21490 1.000 34.71595 92 GLU B CA 1
ATOM 1619 C C . GLU B 2 92 ? 140.16759 117.65448 194.70963 1.000 32.37662 92 GLU B C 1
ATOM 1620 O O . GLU B 2 92 ? 139.34077 117.45456 195.61124 1.000 37.84953 92 GLU B O 1
ATOM 1626 N N . MET B 2 93 ? 140.30152 118.84562 194.12280 1.000 36.31844 93 MET B N 1
ATOM 1627 C CA . MET B 2 93 ? 139.47258 119.96436 194.55494 1.000 30.98461 93 MET B CA 1
ATOM 1628 C C . MET B 2 93 ? 138.01233 119.77588 194.16160 1.000 34.70506 93 MET B C 1
ATOM 1629 O O . MET B 2 93 ? 137.12212 120.21986 194.88971 1.000 40.05535 93 MET B O 1
ATOM 1634 N N . LYS B 2 94 ? 137.74208 119.12933 193.02489 1.000 37.27739 94 LYS B N 1
ATOM 1635 C CA . LYS B 2 94 ? 136.36442 118.80451 192.66918 1.000 32.00667 94 LYS B CA 1
ATOM 1636 C C . LYS B 2 94 ? 135.76634 117.81564 193.65730 1.000 34.63520 94 LYS B C 1
ATOM 1637 O O . LYS B 2 94 ? 134.59214 117.92815 194.02801 1.000 38.83604 94 LYS B O 1
ATOM 1643 N N . ALA B 2 95 ? 136.55895 116.83163 194.08673 1.000 36.74856 95 ALA B N 1
ATOM 1644 C CA . ALA B 2 95 ? 136.08511 115.89544 195.09931 1.000 35.15549 95 ALA B CA 1
ATOM 1645 C C . ALA B 2 95 ? 135.77562 116.61459 196.40501 1.000 39.99033 95 ALA B C 1
ATOM 1646 O O . ALA B 2 95 ? 134.77523 116.31433 197.06690 1.000 46.66008 95 ALA B O 1
ATOM 1648 N N . GLU B 2 96 ? 136.62730 117.56601 196.79417 1.000 41.23246 96 GLU B N 1
ATOM 1649 C CA . GLU B 2 96 ? 136.37560 118.31682 198.02245 1.000 41.83670 96 GLU B CA 1
ATOM 1650 C C . GLU B 2 96 ? 135.14111 119.20830 197.89865 1.000 40.68143 96 GLU B C 1
ATOM 1651 O O . GLU B 2 96 ? 134.32697 119.28077 198.82627 1.000 45.23339 96 GLU B O 1
ATOM 1657 N N . ILE B 2 97 ? 134.98895 119.89781 196.76622 1.000 40.29747 97 ILE B N 1
ATOM 1658 C CA . ILE B 2 97 ? 133.88875 120.84524 196.59850 1.000 43.60370 97 ILE B CA 1
ATOM 1659 C C . ILE B 2 97 ? 132.55460 120.11508 196.50888 1.000 46.49612 97 ILE B C 1
ATOM 1660 O O . ILE B 2 97 ? 131.58744 120.46695 197.19418 1.000 49.50994 97 ILE B O 1
ATOM 1665 N N . GLY B 2 98 ? 132.48247 119.08896 195.66645 1.000 51.42505 98 GLY B N 1
ATOM 1666 C CA . GLY B 2 98 ? 131.22165 118.43115 195.39199 1.000 52.28035 98 GLY B CA 1
ATOM 1667 C C . GLY B 2 98 ? 130.54578 118.99536 194.15922 1.000 54.08609 98 GLY B C 1
ATOM 1668 O O . GLY B 2 98 ? 131.20786 119.27151 193.15435 1.000 56.41377 98 GLY B O 1
ATOM 1669 N N . LYS B 2 99 ? 129.22932 119.17398 194.22160 1.000 61.37086 99 LYS B N 1
ATOM 1670 C CA . LYS B 2 99 ? 128.49738 119.72237 193.08867 1.000 61.45966 99 LYS B CA 1
ATOM 1671 C C . LYS B 2 99 ? 128.79202 121.20900 192.92929 1.000 62.95483 99 LYS B C 1
ATOM 1672 O O . LYS B 2 99 ? 128.80502 121.96617 193.90383 1.000 64.89926 99 LYS B O 1
ATOM 1678 N N . ILE B 2 100 ? 129.02513 121.62497 191.68715 1.000 65.01534 100 ILE B N 1
ATOM 1679 C CA . ILE B 2 100 ? 129.37150 123.00238 191.35681 1.000 64.83860 100 ILE B CA 1
ATOM 1680 C C . ILE B 2 100 ? 128.16461 123.65949 190.70389 1.000 66.35126 100 ILE B C 1
ATOM 1681 O O . ILE B 2 100 ? 127.62160 123.13982 189.72129 1.000 67.89742 100 ILE B O 1
ATOM 1686 N N . GLU B 2 101 ? 127.74657 124.79727 191.24967 1.000 70.54140 101 GLU B N 1
ATOM 1687 C CA . GLU B 2 101 ? 126.60787 125.52424 190.71212 1.000 70.56835 101 GLU B CA 1
ATOM 1688 C C . GLU B 2 101 ? 127.02739 126.37820 189.52173 1.000 71.40323 101 GLU B C 1
ATOM 1689 O O . GLU B 2 101 ? 128.15093 126.88418 189.45579 1.000 72.36565 101 GLU B O 1
ATOM 1695 N N . LEU B 2 102 ? 126.10941 126.52946 188.57219 1.000 70.12875 102 LEU B N 1
ATOM 1696 C CA . LEU B 2 102 ? 126.37972 127.32219 187.38480 1.000 68.93283 102 LEU B CA 1
ATOM 1697 C C . LEU B 2 102 ? 126.18748 128.80903 187.67152 1.000 70.04846 102 LEU B C 1
ATOM 1698 O O . LEU B 2 102 ? 125.46640 129.20553 188.59152 1.000 69.61853 102 LEU B O 1
ATOM 1703 N N . PHE B 2 103 ? 126.85404 129.63283 186.86085 1.000 66.40125 103 PHE B N 1
ATOM 1704 C CA . PHE B 2 103 ? 126.77269 131.09150 186.94789 1.000 64.97070 103 PHE B CA 1
ATOM 1705 C C . PHE B 2 103 ? 127.19680 131.58546 188.33334 1.000 65.42327 103 PHE B C 1
ATOM 1706 O O . PHE B 2 103 ? 126.41978 132.18328 189.08078 1.000 66.67207 103 PHE B O 1
ATOM 1714 N N . VAL B 2 104 ? 128.45669 131.32080 188.66294 1.000 50.89938 104 VAL B N 1
ATOM 1715 C CA . VAL B 2 104 ? 129.02236 131.74968 189.93696 1.000 49.09932 104 VAL B CA 1
ATOM 1716 C C . VAL B 2 104 ? 129.41652 133.21663 189.83797 1.000 46.44119 104 VAL B C 1
ATOM 1717 O O . VAL B 2 104 ? 130.13267 133.61996 188.91380 1.000 49.60987 104 VAL B O 1
ATOM 1721 N N . VAL B 2 105 ? 128.94410 134.01988 190.78550 1.000 35.77535 105 VAL B N 1
ATOM 1722 C CA . VAL B 2 105 ? 129.31334 135.43095 190.85530 1.000 37.24292 105 VAL B CA 1
ATOM 1723 C C . VAL B 2 105 ? 130.69804 135.53675 191.48318 1.000 37.32915 105 VAL B C 1
ATOM 1724 O O . VAL B 2 105 ? 130.90017 135.07209 192.61454 1.000 42.69702 105 VAL B O 1
ATOM 1728 N N . PRO B 2 106 ? 131.67572 136.11976 190.79323 1.000 34.11048 106 PRO B N 1
ATOM 1729 C CA . PRO B 2 106 ? 133.01198 136.25309 191.38195 1.000 28.55334 106 PRO B CA 1
ATOM 1730 C C . PRO B 2 106 ? 133.00158 137.17124 192.59334 1.000 29.26462 106 PRO B C 1
ATOM 1731 O O . PRO B 2 106 ? 132.23791 138.13659 192.66815 1.000 37.64830 106 PRO B O 1
ATOM 1735 N N . GLY B 2 107 ? 133.87035 136.85442 193.55560 1.000 32.25151 107 GLY B N 1
ATOM 1736 C CA . GLY B 2 107 ? 133.98354 137.61367 194.78515 1.000 31.40277 107 GLY B CA 1
ATOM 1737 C C . GLY B 2 107 ? 133.75253 136.72987 196.00274 1.000 34.45337 107 GLY B C 1
ATOM 1738 O O . GLY B 2 107 ? 134.22462 135.58916 196.05772 1.000 37.39992 107 GLY B O 1
ATOM 1739 N N . GLY B 2 108 ? 133.01476 137.26577 196.97169 1.000 36.24009 108 GLY B N 1
ATOM 1740 C CA . GLY B 2 108 ? 132.76952 136.56696 198.21761 1.000 33.08011 108 GLY B CA 1
ATOM 1741 C C . GLY B 2 108 ? 133.77103 136.92984 199.29343 1.000 35.07077 108 GLY B C 1
ATOM 1742 O O . GLY B 2 108 ? 133.40564 137.48318 200.33451 1.000 41.76717 108 GLY B O 1
ATOM 1743 N N . SER B 2 109 ? 135.04050 136.61936 199.05199 1.000 26.32180 109 SER B N 1
ATOM 1744 C CA . SER B 2 109 ? 136.12408 136.98021 199.95071 1.000 26.49427 109 SER B CA 1
ATOM 1745 C C . SER B 2 109 ? 137.27515 137.54180 199.13059 1.000 31.29995 109 SER B C 1
ATOM 1746 O O . SER B 2 109 ? 137.32183 137.39130 197.90757 1.000 34.12898 109 SER B O 1
ATOM 1749 N N . VAL B 2 110 ? 138.20654 138.20222 199.82120 1.000 23.05555 110 VAL B N 1
ATOM 1750 C CA . VAL B 2 110 ? 139.33489 138.82266 199.13212 1.000 21.63743 110 VAL B CA 1
ATOM 1751 C C . VAL B 2 110 ? 140.19469 137.76184 198.45180 1.000 29.52049 110 VAL B C 1
ATOM 1752 O O . VAL B 2 110 ? 140.69812 137.96902 197.34002 1.000 32.50440 110 VAL B O 1
ATOM 1756 N N . GLU B 2 111 ? 140.35811 136.60265 199.09541 1.000 27.36672 111 GLU B N 1
ATOM 1757 C CA . GLU B 2 111 ? 141.09221 135.50228 198.47733 1.000 26.42973 111 GLU B CA 1
ATOM 1758 C C . GLU B 2 111 ? 140.38539 135.01556 197.21876 1.000 22.99839 111 GLU B C 1
ATOM 1759 O O . GLU B 2 111 ? 141.00008 134.88492 196.15186 1.000 29.69096 111 GLU B O 1
ATOM 1765 N N . SER B 2 112 ? 139.08134 134.75487 197.32637 1.000 23.01694 112 SER B N 1
ATOM 1766 C CA . SER B 2 112 ? 138.31807 134.28385 196.17750 1.000 18.86067 112 SER B CA 1
ATOM 1767 C C . SER B 2 112 ? 138.23967 135.34822 195.09016 1.000 18.87961 112 SER B C 1
ATOM 1768 O O . SER B 2 112 ? 138.27849 135.02537 193.89911 1.000 29.67068 112 SER B O 1
ATOM 1771 N N . ALA B 2 113 ? 138.12454 136.62147 195.47786 1.000 23.67302 113 ALA B N 1
ATOM 1772 C CA . ALA B 2 113 ? 138.09420 137.69471 194.48812 1.000 21.86912 113 ALA B CA 1
ATOM 1773 C C . ALA B 2 113 ? 139.41368 137.79107 193.73039 1.000 18.55928 113 ALA B C 1
ATOM 1774 O O . ALA B 2 113 ? 139.42366 137.95999 192.50431 1.000 18.56884 113 ALA B O 1
ATOM 1776 N N . SER B 2 114 ? 140.53971 137.68603 194.44174 1.000 19.92436 114 SER B N 1
ATOM 1777 C CA . SER B 2 114 ? 141.83566 137.70773 193.77090 1.000 15.54176 114 SER B CA 1
ATOM 1778 C C . SER B 2 114 ? 142.00000 136.50117 192.85497 1.000 12.42474 114 SER B C 1
ATOM 1779 O O . SER B 2 114 ? 142.54769 136.61800 191.75172 1.000 20.34632 114 SER B O 1
ATOM 1782 N N . LEU B 2 115 ? 141.52457 135.33255 193.29207 1.000 12.21637 115 LEU B N 1
ATOM 1783 C CA . LEU B 2 115 ? 141.59253 134.14860 192.44106 1.000 12.89319 115 LEU B CA 1
ATOM 1784 C C . LEU B 2 115 ? 140.72892 134.30742 191.19376 1.000 12.88686 115 LEU B C 1
ATOM 1785 O O . LEU B 2 115 ? 141.11914 133.87747 190.10411 1.000 23.55181 115 LEU B O 1
ATOM 1790 N N . HIS B 2 116 ? 139.55267 134.92401 191.33050 1.000 9.86672 116 HIS B N 1
ATOM 1791 C CA . HIS B 2 116 ? 138.70401 135.16801 190.16676 1.000 10.60647 116 HIS B CA 1
ATOM 1792 C C . HIS B 2 116 ? 139.34879 136.15872 189.20433 1.000 7.44262 116 HIS B C 1
ATOM 1793 O O . HIS B 2 116 ? 139.24989 135.99969 187.98157 1.000 11.15232 116 HIS B O 1
ATOM 1800 N N . MET B 2 117 ? 140.00370 137.19371 189.73573 1.000 10.12856 117 MET B N 1
ATOM 1801 C CA . MET B 2 117 ? 140.73217 138.12331 188.87576 1.000 5.85543 117 MET B CA 1
ATOM 1802 C C . MET B 2 117 ? 141.85610 137.41318 188.12933 1.000 7.69523 117 MET B C 1
ATOM 1803 O O . MET B 2 117 ? 142.05198 137.62807 186.92370 1.000 16.34610 117 MET B O 1
ATOM 1808 N N . ALA B 2 118 ? 142.59561 136.55017 188.83003 1.000 11.97030 118 ALA B N 1
ATOM 1809 C CA . ALA B 2 118 ? 143.64776 135.77769 188.17969 1.000 4.64366 118 ALA B CA 1
ATOM 1810 C C . ALA B 2 118 ? 143.07393 134.85939 187.10803 1.000 4.91417 118 ALA B C 1
ATOM 1811 O O . ALA B 2 118 ? 143.67220 134.69267 186.04197 1.000 16.12426 118 ALA B O 1
ATOM 1813 N N . ARG B 2 119 ? 141.91437 134.25322 187.37360 1.000 3.17132 119 ARG B N 1
ATOM 1814 C CA . ARG B 2 119 ? 141.27666 133.39763 186.37702 1.000 6.29672 119 ARG B CA 1
ATOM 1815 C C . ARG B 2 119 ? 140.85889 134.19192 185.14505 1.000 8.93388 119 ARG B C 1
ATOM 1816 O O . ARG B 2 119 ? 140.99097 133.71119 184.01459 1.000 18.27051 119 ARG B O 1
ATOM 1824 N N . ALA B 2 120 ? 140.33176 135.40176 185.34255 1.000 10.34641 120 ALA B N 1
ATOM 1825 C CA . ALA B 2 120 ? 139.97391 136.23943 184.20087 1.000 10.64361 120 ALA B CA 1
ATOM 1826 C C . ALA B 2 120 ? 141.20431 136.59228 183.37253 1.000 11.00826 120 ALA B C 1
ATOM 1827 O O . ALA B 2 120 ? 141.16345 136.56500 182.13370 1.000 20.58390 120 ALA B O 1
ATOM 1829 N N . VAL B 2 121 ? 142.31573 136.91089 184.03993 1.000 15.31119 121 VAL B N 1
ATOM 1830 C CA . VAL B 2 121 ? 143.55403 137.18074 183.31143 1.000 16.53113 121 VAL B CA 1
ATOM 1831 C C . VAL B 2 121 ? 144.03403 135.92553 182.58631 1.000 7.33766 121 VAL B C 1
ATOM 1832 O O . VAL B 2 121 ? 144.57891 136.00009 181.47991 1.000 20.59536 121 VAL B O 1
ATOM 1836 N N . SER B 2 122 ? 143.83774 134.75423 183.19470 1.000 10.22117 122 SER B N 1
ATOM 1837 C CA . SER B 2 122 ? 144.21413 133.49841 182.54919 1.000 12.94978 122 SER B CA 1
ATOM 1838 C C . SER B 2 122 ? 143.37918 133.24289 181.29846 1.000 14.94544 122 SER B C 1
ATOM 1839 O O . SER B 2 122 ? 143.89445 132.75392 180.28700 1.000 16.58732 122 SER B O 1
ATOM 1842 N N . ARG B 2 123 ? 142.08419 133.55563 181.35634 1.000 9.97582 123 ARG B N 1
ATOM 1843 C CA . ARG B 2 123 ? 141.23514 133.44727 180.17290 1.000 16.92091 123 ARG B CA 1
ATOM 1844 C C . ARG B 2 123 ? 141.69660 134.40557 179.08115 1.000 12.51741 123 ARG B C 1
ATOM 1845 O O . ARG B 2 123 ? 141.71198 134.05416 177.89186 1.000 22.80812 123 ARG B O 1
ATOM 1853 N N . ARG B 2 124 ? 142.07528 135.62592 179.46836 1.000 14.00169 124 ARG B N 1
ATOM 1854 C CA . ARG B 2 124 ? 142.64011 136.55634 178.49591 1.000 12.72215 124 ARG B CA 1
ATOM 1855 C C . ARG B 2 124 ? 143.91782 135.99520 177.88163 1.000 16.35400 124 ARG B C 1
ATOM 1856 O O . ARG B 2 124 ? 144.16306 136.15833 176.68149 1.000 24.40553 124 ARG B O 1
ATOM 1864 N N . LEU B 2 125 ? 144.74566 135.33465 178.69469 1.000 8.16565 125 LEU B N 1
ATOM 1865 C CA . LEU B 2 125 ? 145.95018 134.69343 178.17578 1.000 10.02506 125 LEU B CA 1
ATOM 1866 C C . LEU B 2 125 ? 145.60423 133.59273 177.18309 1.000 19.28544 125 LEU B C 1
ATOM 1867 O O . LEU B 2 125 ? 146.28383 133.43064 176.16533 1.000 27.51984 125 LEU B O 1
ATOM 1872 N N . GLU B 2 126 ? 144.56309 132.81214 177.47494 1.000 16.16280 126 GLU B N 1
ATOM 1873 C CA . GLU B 2 126 ? 144.11542 131.79746 176.52552 1.000 15.56543 126 GLU B CA 1
ATOM 1874 C C . GLU B 2 126 ? 143.72077 132.42988 175.19910 1.000 14.11469 126 GLU B C 1
ATOM 1875 O O . GLU B 2 126 ? 144.07354 131.92143 174.12844 1.000 23.66119 126 GLU B O 1
ATOM 1881 N N . ARG B 2 127 ? 142.98102 133.53884 175.25285 1.000 18.30639 127 ARG B N 1
ATOM 1882 C CA . ARG B 2 127 ? 142.59193 134.22235 174.02145 1.000 19.34332 127 ARG B CA 1
ATOM 1883 C C . ARG B 2 127 ? 143.81115 134.73879 173.26222 1.000 21.93062 127 ARG B C 1
ATOM 1884 O O . ARG B 2 127 ? 143.88507 134.61772 172.03271 1.000 26.81687 127 ARG B O 1
ATOM 1892 N N . ARG B 2 128 ? 144.77954 135.31374 173.97910 1.000 18.26591 128 ARG B N 1
ATOM 1893 C CA . ARG B 2 128 ? 145.98833 135.81281 173.32859 1.000 19.18969 128 ARG B CA 1
ATOM 1894 C C . ARG B 2 128 ? 146.77744 134.67994 172.68345 1.000 22.23476 128 ARG B C 1
ATOM 1895 O O . ARG B 2 128 ? 147.30148 134.83128 171.57472 1.000 27.76188 128 ARG B O 1
ATOM 1903 N N . ILE B 2 129 ? 146.87425 133.53786 173.36616 1.000 17.99416 129 ILE B N 1
ATOM 1904 C CA . ILE B 2 129 ? 147.58594 132.38758 172.81931 1.000 17.37478 129 ILE B CA 1
ATOM 1905 C C . ILE B 2 129 ? 146.87383 131.85287 171.58374 1.000 22.82411 129 ILE B C 1
ATOM 1906 O O . ILE B 2 129 ? 147.51621 131.48699 170.59295 1.000 30.61693 129 ILE B O 1
ATOM 1911 N N . LYS B 2 130 ? 145.54011 131.79049 171.62149 1.000 23.26493 130 LYS B N 1
ATOM 1912 C CA . LYS B 2 130 ? 144.79144 131.34589 170.44991 1.000 24.78625 130 LYS B CA 1
ATOM 1913 C C . LYS B 2 130 ? 145.00223 132.28978 169.27381 1.000 25.96352 130 LYS B C 1
ATOM 1914 O O . LYS B 2 130 ? 145.14058 131.84549 168.12827 1.000 34.07404 130 LYS B O 1
ATOM 1920 N N . ALA B 2 131 ? 145.02160 133.59842 169.53632 1.000 28.92475 131 ALA B N 1
ATOM 1921 C CA . ALA B 2 131 ? 145.28663 134.55963 168.47049 1.000 28.64571 131 ALA B CA 1
ATOM 1922 C C . ALA B 2 131 ? 146.69755 134.39743 167.91494 1.000 36.28872 131 ALA B C 1
ATOM 1923 O O . ALA B 2 131 ? 146.90864 134.48325 166.69967 1.000 38.17705 131 ALA B O 1
ATOM 1925 N N . ALA B 2 132 ? 147.67727 134.16409 168.79134 1.000 32.08972 132 ALA B N 1
ATOM 1926 C CA . ALA B 2 132 ? 149.06293 134.05031 168.34886 1.000 31.36725 132 ALA B CA 1
ATOM 1927 C C . ALA B 2 132 ? 149.31247 132.76529 167.57041 1.000 37.97111 132 ALA B C 1
ATOM 1928 O O . ALA B 2 132 ? 150.12134 132.75872 166.63619 1.000 38.71776 132 ALA B O 1
ATOM 1930 N N . SER B 2 133 ? 148.64104 131.67224 167.94157 1.000 35.46151 133 SER B N 1
ATOM 1931 C CA . SER B 2 133 ? 148.86650 130.39770 167.26745 1.000 37.36233 133 SER B CA 1
ATOM 1932 C C . SER B 2 133 ? 148.43835 130.44947 165.80737 1.000 34.09829 133 SER B C 1
ATOM 1933 O O . SER B 2 133 ? 148.97231 129.70493 164.97778 1.000 40.11680 133 SER B O 1
ATOM 1936 N N . GLU B 2 134 ? 147.48216 131.31788 165.47344 1.000 36.71340 134 GLU B N 1
ATOM 1937 C CA . GLU B 2 134 ? 147.06369 131.47099 164.08612 1.000 41.82942 134 GLU B CA 1
ATOM 1938 C C . GLU B 2 134 ? 148.11706 132.16870 163.23645 1.000 45.11208 134 GLU B C 1
ATOM 1939 O O . GLU B 2 134 ? 148.03791 132.11188 162.00507 1.000 49.56635 134 GLU B O 1
ATOM 1945 N N . LEU B 2 135 ? 149.09860 132.82238 163.86175 1.000 40.94010 135 LEU B N 1
ATOM 1946 C CA . LEU B 2 135 ? 150.12283 133.56026 163.13843 1.000 42.80901 135 LEU B CA 1
ATOM 1947 C C . LEU B 2 135 ? 151.51312 132.95539 163.25320 1.000 42.91241 135 LEU B C 1
ATOM 1948 O O . LEU B 2 135 ? 152.36926 133.26059 162.41795 1.000 48.97164 135 LEU B O 1
ATOM 1953 N N . THR B 2 136 ? 151.75961 132.11699 164.25670 1.000 42.66154 136 THR B N 1
ATOM 1954 C CA . THR B 2 136 ? 153.06403 131.49987 164.43943 1.000 42.35149 136 THR B CA 1
ATOM 1955 C C . THR B 2 136 ? 152.87735 130.14165 165.09739 1.000 41.91502 136 THR B C 1
ATOM 1956 O O . THR B 2 136 ? 151.82319 129.84309 165.66364 1.000 42.21542 136 THR B O 1
ATOM 1960 N N . GLU B 2 137 ? 153.91863 129.31875 165.01470 1.000 48.09983 137 GLU B N 1
ATOM 1961 C CA . GLU B 2 137 ? 153.86235 127.96103 165.54042 1.000 42.75569 137 GLU B CA 1
ATOM 1962 C C . GLU B 2 137 ? 153.98008 127.98910 167.05974 1.000 44.21711 137 GLU B C 1
ATOM 1963 O O . GLU B 2 137 ? 154.95412 128.51919 167.60511 1.000 49.27434 137 GLU B O 1
ATOM 1969 N N . ILE B 2 138 ? 152.98531 127.42324 167.73927 1.000 40.40316 138 ILE B N 1
ATOM 1970 C CA . ILE B 2 138 ? 152.97324 127.30413 169.19206 1.000 36.06477 138 ILE B CA 1
ATOM 1971 C C . ILE B 2 138 ? 152.58595 125.87545 169.54386 1.000 30.52823 138 ILE B C 1
ATOM 1972 O O . ILE B 2 138 ? 151.64243 125.32551 168.96523 1.000 26.54693 138 ILE B O 1
ATOM 1977 N N . ASN B 2 139 ? 153.31542 125.27507 170.48191 1.000 29.64903 139 ASN B N 1
ATOM 1978 C CA . ASN B 2 139 ? 153.00606 123.91776 170.90915 1.000 29.92355 139 ASN B CA 1
ATOM 1979 C C . ASN B 2 139 ? 151.61978 123.85727 171.53898 1.000 34.08291 139 ASN B C 1
ATOM 1980 O O . ASN B 2 139 ? 151.19232 124.78313 172.23388 1.000 39.30150 139 ASN B O 1
ATOM 1985 N N . ALA B 2 140 ? 150.91157 122.75455 171.28095 1.000 23.96086 140 ALA B N 1
ATOM 1986 C CA . ALA B 2 140 ? 149.55838 122.59784 171.80426 1.000 29.34475 140 ALA B CA 1
ATOM 1987 C C . ALA B 2 140 ? 149.54756 122.48974 173.32331 1.000 26.55519 140 ALA B C 1
ATOM 1988 O O . ALA B 2 140 ? 148.54969 122.84999 173.96294 1.000 31.74038 140 ALA B O 1
ATOM 1990 N N . ASN B 2 141 ? 150.64136 121.99992 173.91398 1.000 19.32489 141 ASN B N 1
ATOM 1991 C CA . ASN B 2 141 ? 150.71225 121.88546 175.36573 1.000 25.02607 141 ASN B CA 1
ATOM 1992 C C . ASN B 2 141 ? 150.57663 123.24138 176.04144 1.000 25.71691 141 ASN B C 1
ATOM 1993 O O . ASN B 2 141 ? 150.06811 123.32111 177.16155 1.000 28.18361 141 ASN B O 1
ATOM 1998 N N . VAL B 2 142 ? 151.00007 124.31572 175.37244 1.000 21.75788 142 VAL B N 1
ATOM 1999 C CA . VAL B 2 142 ? 150.84737 125.65564 175.93575 1.000 21.90941 142 VAL B CA 1
ATOM 2000 C C . VAL B 2 142 ? 149.37155 125.98697 176.12946 1.000 22.82193 142 VAL B C 1
ATOM 2001 O O . VAL B 2 142 ? 148.94486 126.40738 177.21286 1.000 23.05548 142 VAL B O 1
ATOM 2005 N N . LEU B 2 143 ? 148.56787 125.78844 175.08233 1.000 17.12896 143 LEU B N 1
ATOM 2006 C CA . LEU B 2 143 ? 147.14064 126.07724 175.17599 1.000 23.39118 143 LEU B CA 1
ATOM 2007 C C . LEU B 2 143 ? 146.44525 125.13042 176.14718 1.000 23.61110 143 LEU B C 1
ATOM 2008 O O . LEU B 2 143 ? 145.55468 125.54764 176.90113 1.000 32.98617 143 LEU B O 1
ATOM 2013 N N . LEU B 2 144 ? 146.83649 123.85241 176.14384 1.000 14.15650 144 LEU B N 1
ATOM 2014 C CA . LEU B 2 144 ? 146.24942 122.90546 177.08742 1.000 18.88009 144 LEU B CA 1
ATOM 2015 C C . LEU B 2 144 ? 146.53563 123.31497 178.52735 1.000 14.50531 144 LEU B C 1
ATOM 2016 O O . LEU B 2 144 ? 145.64133 123.27661 179.38401 1.000 32.73273 144 LEU B O 1
ATOM 2021 N N . TYR B 2 145 ? 147.77469 123.72670 178.80945 1.000 18.40282 145 TYR B N 1
ATOM 2022 C CA . TYR B 2 145 ? 148.11751 124.17211 180.15212 1.000 20.93862 145 TYR B CA 1
ATOM 2023 C C . TYR B 2 145 ? 147.37209 125.44703 180.51661 1.000 20.70921 145 TYR B C 1
ATOM 2024 O O . TYR B 2 145 ? 146.97468 125.62013 181.66852 1.000 24.74533 145 TYR B O 1
ATOM 2033 N N . ALA B 2 146 ? 147.19270 126.36176 179.56117 1.000 19.39439 146 ALA B N 1
ATOM 2034 C CA . ALA B 2 146 ? 146.44982 127.58495 179.85538 1.000 16.16611 146 ALA B CA 1
ATOM 2035 C C . ALA B 2 146 ? 144.99996 127.27812 180.21874 1.000 23.17491 146 ALA B C 1
ATOM 2036 O O . ALA B 2 146 ? 144.44712 127.85741 181.16653 1.000 20.92316 146 ALA B O 1
ATOM 2038 N N . ASN B 2 147 ? 144.36958 126.36357 179.47766 1.000 17.09442 147 ASN B N 1
ATOM 2039 C CA . ASN B 2 147 ? 143.00143 125.96422 179.79618 1.000 19.13176 147 ASN B CA 1
ATOM 2040 C C . ASN B 2 147 ? 142.92621 125.31326 181.17420 1.000 18.28789 147 ASN B C 1
ATOM 2041 O O . ASN B 2 147 ? 142.04704 125.63949 181.98826 1.000 17.35932 147 ASN B O 1
ATOM 2046 N N . MET B 2 148 ? 143.85636 124.39702 181.46209 1.000 18.26990 148 MET B N 1
ATOM 2047 C CA . MET B 2 148 ? 143.85971 123.75958 182.77404 1.000 19.09787 148 MET B CA 1
ATOM 2048 C C . MET B 2 148 ? 144.15688 124.76033 183.88276 1.000 20.48694 148 MET B C 1
ATOM 2049 O O . MET B 2 148 ? 143.67193 124.59877 185.00452 1.000 28.56117 148 MET B O 1
ATOM 2054 N N . LEU B 2 149 ? 144.94049 125.79766 183.58724 1.000 19.22783 149 LEU B N 1
ATOM 2055 C CA . LEU B 2 149 ? 145.22708 126.83238 184.57193 1.000 14.05507 149 LEU B CA 1
ATOM 2056 C C . LEU B 2 149 ? 143.98279 127.64830 184.88997 1.000 23.34757 149 LEU B C 1
ATOM 2057 O O . LEU B 2 149 ? 143.72044 127.95901 186.05669 1.000 11.23970 149 LEU B O 1
ATOM 2062 N N . SER B 2 150 ? 143.20037 128.00005 183.86849 1.000 12.92583 150 SER B N 1
ATOM 2063 C CA . SER B 2 150 ? 141.93005 128.67032 184.13507 1.000 15.64248 150 SER B CA 1
ATOM 2064 C C . SER B 2 150 ? 141.01951 127.79128 184.98575 1.000 17.34180 150 SER B C 1
ATOM 2065 O O . SER B 2 150 ? 140.40490 128.26444 185.95520 1.000 23.08738 150 SER B O 1
ATOM 2068 N N . ASN B 2 151 ? 140.94232 126.49892 184.65230 1.000 13.75454 151 ASN B N 1
ATOM 2069 C CA . ASN B 2 151 ? 140.09709 125.59323 185.42689 1.000 14.60400 151 ASN B CA 1
ATOM 2070 C C . ASN B 2 151 ? 140.56661 125.48990 186.87522 1.000 11.44142 151 ASN B C 1
ATOM 2071 O O . ASN B 2 151 ? 139.75101 125.52317 187.80586 1.000 25.20630 151 ASN B O 1
ATOM 2076 N N . ILE B 2 152 ? 141.87881 125.36785 187.08809 1.000 16.15705 152 ILE B N 1
ATOM 2077 C CA . ILE B 2 152 ? 142.38814 125.19762 188.44337 1.000 12.19082 152 ILE B CA 1
ATOM 2078 C C . ILE B 2 152 ? 142.24649 126.48701 189.24200 1.000 22.05985 152 ILE B C 1
ATOM 2079 O O . ILE B 2 152 ? 142.05170 126.44338 190.45853 1.000 20.13010 152 ILE B O 1
ATOM 2084 N N . LEU B 2 153 ? 142.33080 127.65025 188.58975 1.000 15.08932 153 LEU B N 1
ATOM 2085 C CA . LEU B 2 153 ? 142.07412 128.90011 189.29959 1.000 16.33407 153 LEU B CA 1
ATOM 2086 C C . LEU B 2 153 ? 140.61329 129.00014 189.72110 1.000 17.32480 153 LEU B C 1
ATOM 2087 O O . LEU B 2 153 ? 140.30907 129.46194 190.82988 1.000 19.34584 153 LEU B O 1
ATOM 2092 N N . PHE B 2 154 ? 139.69520 128.56187 188.85438 1.000 18.30382 154 PHE B N 1
ATOM 2093 C CA . PHE B 2 154 ? 138.28995 128.50562 189.24969 1.000 16.32142 154 PHE B CA 1
ATOM 2094 C C . PHE B 2 154 ? 138.09391 127.57695 190.44440 1.000 19.25897 154 PHE B C 1
ATOM 2095 O O . PHE B 2 154 ? 137.36372 127.90613 191.39072 1.000 24.03121 154 PHE B O 1
ATOM 2103 N N . MET B 2 155 ? 138.75013 126.41395 190.41942 1.000 24.78581 155 MET B N 1
ATOM 2104 C CA . MET B 2 155 ? 138.65199 125.47861 191.53710 1.000 22.72393 155 MET B CA 1
ATOM 2105 C C . MET B 2 155 ? 139.23810 126.07192 192.81381 1.000 22.48936 155 MET B C 1
ATOM 2106 O O . MET B 2 155 ? 138.69819 125.86561 193.90499 1.000 27.95986 155 MET B O 1
ATOM 2111 N N . HIS B 2 156 ? 140.35112 126.80073 192.69792 1.000 19.78506 156 HIS B N 1
ATOM 2112 C CA . HIS B 2 156 ? 140.94144 127.46168 193.85783 1.000 18.77845 156 HIS B CA 1
ATOM 2113 C C . HIS B 2 156 ? 139.98313 128.48055 194.45574 1.000 24.30268 156 HIS B C 1
ATOM 2114 O O . HIS B 2 156 ? 139.84062 128.56622 195.68092 1.000 22.19905 156 HIS B O 1
ATOM 2121 N N . ALA B 2 157 ? 139.32527 129.27071 193.60386 1.000 14.40919 157 ALA B N 1
ATOM 2122 C CA . ALA B 2 157 ? 138.36202 130.24805 194.10179 1.000 22.03092 157 ALA B CA 1
ATOM 2123 C C . ALA B 2 157 ? 137.19620 129.56469 194.80722 1.000 24.68106 157 ALA B C 1
ATOM 2124 O O . ALA B 2 157 ? 136.76557 130.00312 195.88306 1.000 29.61932 157 ALA B O 1
ATOM 2126 N N . LEU B 2 158 ? 136.67802 128.48150 194.22042 1.000 24.92732 158 LEU B N 1
ATOM 2127 C CA . LEU B 2 158 ? 135.58092 127.75652 194.85750 1.000 26.26406 158 LEU B CA 1
ATOM 2128 C C . LEU B 2 158 ? 136.00916 127.15921 196.19374 1.000 24.96779 158 LEU B C 1
ATOM 2129 O O . LEU B 2 158 ? 135.24973 127.19392 197.16881 1.000 35.01144 158 LEU B O 1
ATOM 2134 N N . ILE B 2 159 ? 137.22059 126.60136 196.25507 1.000 26.77861 159 ILE B N 1
ATOM 2135 C CA . ILE B 2 159 ? 137.72847 126.02932 197.49956 1.000 28.98546 159 ILE B CA 1
ATOM 2136 C C . ILE B 2 159 ? 137.86998 127.10839 198.56420 1.000 31.69067 159 ILE B C 1
ATOM 2137 O O . ILE B 2 159 ? 137.51436 126.90150 199.73168 1.000 28.72240 159 ILE B O 1
ATOM 2142 N N . SER B 2 160 ? 138.40071 128.27286 198.18205 1.000 26.09208 160 SER B N 1
ATOM 2143 C CA . SER B 2 160 ? 138.54240 129.36942 199.13331 1.000 28.43157 160 SER B CA 1
ATOM 2144 C C . SER B 2 160 ? 137.18705 129.81094 199.66788 1.000 33.67706 160 SER B C 1
ATOM 2145 O O . SER B 2 160 ? 137.02290 130.00478 200.87897 1.000 39.17628 160 SER B O 1
ATOM 2148 N N . ASN B 2 161 ? 136.19799 129.95796 198.78087 1.000 32.56987 161 ASN B N 1
ATOM 2149 C CA . ASN B 2 161 ? 134.86329 130.34547 199.22824 1.000 31.89123 161 ASN B CA 1
ATOM 2150 C C . ASN B 2 161 ? 134.26638 129.30147 200.16395 1.000 37.47098 161 ASN B C 1
ATOM 2151 O O . ASN B 2 161 ? 133.68538 129.64686 201.19935 1.000 41.68523 161 ASN B O 1
ATOM 2156 N N . LYS B 2 162 ? 134.40677 128.01844 199.82079 1.000 40.88402 162 LYS B N 1
ATOM 2157 C CA . LYS B 2 162 ? 133.84201 126.96014 200.65225 1.000 39.14167 162 LYS B CA 1
ATOM 2158 C C . LYS B 2 162 ? 134.48923 126.92851 202.03097 1.000 39.93079 162 LYS B C 1
ATOM 2159 O O . LYS B 2 162 ? 133.79635 126.80263 203.04730 1.000 46.18327 162 LYS B O 1
ATOM 2165 N N . ARG B 2 163 ? 135.81764 127.04011 202.08796 1.000 40.51541 163 ARG B N 1
ATOM 2166 C CA . ARG B 2 163 ? 136.50381 127.00931 203.37545 1.000 41.90578 163 ARG B CA 1
ATOM 2167 C C . ARG B 2 163 ? 136.17139 128.23921 204.21253 1.000 46.51354 163 ARG B C 1
ATOM 2168 O O . ARG B 2 163 ? 136.00766 128.13736 205.43527 1.000 50.23529 163 ARG B O 1
ATOM 2176 N N . LYS B 2 164 ? 136.05849 129.40908 203.57570 1.000 48.66529 164 LYS B N 1
ATOM 2177 C CA . LYS B 2 164 ? 135.64747 130.60374 204.30540 1.000 47.64755 164 LYS B CA 1
ATOM 2178 C C . LYS B 2 164 ? 134.23962 130.44659 204.86539 1.000 49.87757 164 LYS B C 1
ATOM 2179 O O . LYS B 2 164 ? 133.96890 130.84048 206.00631 1.000 54.46967 164 LYS B O 1
ATOM 2185 N N . GLU B 2 165 ? 133.32856 129.87152 204.07566 1.000 53.77466 165 GLU B N 1
ATOM 2186 C CA . GLU B 2 165 ? 131.97154 129.63851 204.55861 1.000 55.55301 165 GLU B CA 1
ATOM 2187 C C . GLU B 2 165 ? 131.95793 128.65561 205.72220 1.000 59.08865 165 GLU B C 1
ATOM 2188 O O . GLU B 2 165 ? 131.20266 128.83480 206.68294 1.000 59.25673 165 GLU B O 1
ATOM 2194 N N . GLU B 2 166 ? 132.77618 127.60271 205.64926 1.000 64.31761 166 GLU B N 1
ATOM 2195 C CA . GLU B 2 166 ? 132.85339 126.65500 206.75842 1.000 63.44943 166 GLU B CA 1
ATOM 2196 C C . GLU B 2 166 ? 133.37383 127.32833 208.02279 1.000 63.80278 166 GLU B C 1
ATOM 2197 O O . GLU B 2 166 ? 132.84002 127.10985 209.11833 1.000 66.99472 166 GLU B O 1
ATOM 2203 N N . LEU B 2 167 ? 134.41073 128.16002 207.88871 1.000 63.15569 167 LEU B N 1
ATOM 2204 C CA . LEU B 2 167 ? 134.93573 128.87840 209.04622 1.000 64.43319 167 LEU B CA 1
ATOM 2205 C C . LEU B 2 167 ? 133.89095 129.82029 209.63223 1.000 65.64409 167 LEU B C 1
ATOM 2206 O O . LEU B 2 167 ? 133.76773 129.93766 210.85702 1.000 66.23270 167 LEU B O 1
ATOM 2211 N N . ASP B 2 168 ? 133.13513 130.50776 208.77232 1.000 65.95964 168 ASP B N 1
ATOM 2212 C CA . ASP B 2 168 ? 132.08014 131.39220 209.25813 1.000 63.99868 168 ASP B CA 1
ATOM 2213 C C . ASP B 2 168 ? 130.98178 130.60750 209.96604 1.000 66.30110 168 ASP B C 1
ATOM 2214 O O . ASP B 2 168 ? 130.45258 131.05219 210.99134 1.000 69.05263 168 ASP B O 1
ATOM 2219 N N . LYS B 2 169 ? 130.62056 129.43952 209.42988 1.000 68.07547 169 LYS B N 1
ATOM 2220 C CA . LYS B 2 169 ? 129.61216 128.60099 210.06573 1.000 67.65409 169 LYS B CA 1
ATOM 2221 C C . LYS B 2 169 ? 130.10152 127.99997 211.37497 1.000 69.55562 169 LYS B C 1
ATOM 2222 O O . LYS B 2 169 ? 129.27541 127.62378 212.21330 1.000 70.39557 169 LYS B O 1
ATOM 2228 N N . LYS B 2 170 ? 131.41931 127.89064 211.56533 1.000 67.92237 170 LYS B N 1
ATOM 2229 C CA . LYS B 2 170 ? 131.93559 127.43297 212.85211 1.000 69.62511 170 LYS B CA 1
ATOM 2230 C C . LYS B 2 170 ? 131.53142 128.38165 213.97406 1.000 70.26841 170 LYS B C 1
ATOM 2231 O O . LYS B 2 170 ? 131.16955 127.94036 215.07103 1.000 69.96425 170 LYS B O 1
ATOM 2237 N N . LEU B 2 171 ? 131.58635 129.68508 213.71969 1.000 71.37216 171 LEU B N 1
ATOM 2238 C CA . LEU B 2 171 ? 131.17764 130.67800 214.70639 1.000 72.55229 171 LEU B CA 1
ATOM 2239 C C . LEU B 2 171 ? 129.65797 130.78903 214.77570 1.000 71.72526 171 LEU B C 1
ATOM 2240 O O . LEU B 2 171 ? 129.08904 130.99992 215.84651 1.000 72.61978 171 LEU B O 1
#

Sequence (285 aa):
DDPIIEANGTLDELTSFIGEAKHYVDEEMKGILEEIQNDIYKIMGEIGSKGKIEGISEERIKWLAGLIERYSEMLPGGTLESAKLDVCRTIARRAERKVATVLREFGIGTLAAIYLALLSRLLFLLARVIEIEKNKSPVVEVQGTIDELNSFIGYALVLSRWDDIRNDLFRIQNDLFVLGEDVSTGGKGRTVTMDMIIYLIKRSVEMKAEIGKIELFVVPGGSVESASLHMARAVSRRLERRIKAASELTEINANVLLYANMLSNILFMHALISNKRKEELDKKL

InterPro domains:
  IPR016030 Cobalamin adenosyltransferase-like [PF01923] (3-159)
  IPR029499 Corrinoid adenosyltransferase, PduO-type [PTHR12213] (2-168)
  IPR029499 Corrinoid adenosyltransferase, PduO-type [TIGR00636] (4-170)
  IPR036451 Cobalamin adenosyltransferase-like superfamily [G3DSA:1.20.1200.10] (23-172)
  IPR036451 Cobalamin adenosyltransferase-like superfamily [SSF89028] (1-164)

Secondary structure (DSSP, 8-state):
-HHHHHHHHHHHHHHHHHHHHGGGS-HHHHHHHHHHHHHHHHHHHHHHTTTSS----HHHHHHHHHHHHHHH-----SSHHHHHHHHHHHHHHHHHHHHHHHHHHHS--HHHHHHHHHHHHHHHHHHHHHHHHHH-/-HHHHHHHHHHHHHHHHHHHHHH---HHHHHHHHHHHHHHHHHHHHHHHTTSS----HHHHHHHHHHHHHHHHHH-S--SSPPS-SSHHHHHHHHHHHHHHHHHHHHHHHHTTS---HHHHHHHHHHHHHHHHHHHHHHHHHHHHHHH-

B-factor: mean 32.96, std 13.56, range [3.17, 73.82]

Nearest PDB structures (foldseek):
  8g3k-assembly1_A  TM=1.007E+00  e=1.669E-17  Thermoplasma acidophilum
  8v9o-assembly1_A  TM=9.916E-01  e=9.028E-16  synthetic construct
  5cy5-assembly1_A  TM=1.002E+00  e=3.768E-15  Pyrococcus horikoshii
  8vdz-assembly1_T  TM=9.959E-01  e=4.212E-14  synthetic construct
  4nwp-assembly1_D  TM=9.936E-01  e=5.129E-14  Pyrococcus horikoshii OT3